Protein AF-0000000080190493 (afdb_homodimer)

Structure (mmCIF, N/CA/C/O backbone):
data_AF-0000000080190493-model_v1
#
loop_
_entity.id
_entity.type
_entity.pdbx_description
1 polymer 'Uncharacterized peroxidase-related enzyme'
#
loop_
_atom_site.group_PDB
_atom_site.id
_atom_site.type_symbol
_atom_site.label_atom_id
_atom_site.label_alt_id
_atom_site.label_comp_id
_atom_site.label_asym_id
_atom_site.label_entity_id
_atom_site.label_seq_id
_atom_site.pdbx_PDB_ins_code
_atom_site.Cartn_x
_atom_site.Cartn_y
_atom_site.Cartn_z
_atom_site.occupancy
_atom_site.B_iso_or_equiv
_atom_site.auth_seq_id
_atom_site.auth_comp_id
_atom_site.auth_asym_id
_atom_site.auth_atom_id
_atom_site.pdbx_PDB_model_num
ATOM 1 N N . MET A 1 1 ? 21 12.414 -10.148 1 85.44 1 MET A N 1
ATOM 2 C CA . MET A 1 1 ? 20.266 11.734 -9.078 1 85.44 1 MET A CA 1
ATOM 3 C C . MET A 1 1 ? 21.156 11.57 -7.84 1 85.44 1 MET A C 1
ATOM 5 O O . MET A 1 1 ? 22.375 11.664 -7.926 1 85.44 1 MET A O 1
ATOM 9 N N . ASN A 1 2 ? 20.438 11.547 -6.676 1 87 2 ASN A N 1
ATOM 10 C CA . ASN A 1 2 ? 21.203 11.266 -5.465 1 87 2 ASN A CA 1
ATOM 11 C C . ASN A 1 2 ? 21.641 9.797 -5.402 1 87 2 ASN A C 1
ATOM 13 O O . ASN A 1 2 ? 20.828 8.922 -5.078 1 87 2 ASN A O 1
ATOM 17 N N . ASP A 1 3 ? 22.906 9.5 -5.656 1 87.62 3 ASP A N 1
ATOM 18 C CA . ASP A 1 3 ? 23.406 8.133 -5.781 1 87.62 3 ASP A CA 1
ATOM 19 C C . ASP A 1 3 ? 23.297 7.383 -4.453 1 87.62 3 ASP A C 1
ATOM 21 O O . ASP A 1 3 ? 23.359 6.152 -4.426 1 87.62 3 ASP A O 1
ATOM 25 N N . ASP A 1 4 ? 23.078 8.133 -3.434 1 93.5 4 ASP A N 1
ATOM 26 C CA . ASP A 1 4 ? 23 7.516 -2.115 1 93.5 4 ASP A CA 1
ATOM 27 C C . ASP A 1 4 ? 21.562 7.551 -1.587 1 93.5 4 ASP A C 1
ATOM 29 O O . ASP A 1 4 ? 21.344 7.516 -0.375 1 93.5 4 ASP A O 1
ATOM 33 N N . ALA A 1 5 ? 20.672 7.621 -2.574 1 97.5 5 ALA A N 1
ATOM 34 C CA . ALA A 1 5 ? 19.266 7.727 -2.203 1 97.5 5 ALA A CA 1
ATOM 35 C C . ALA A 1 5 ? 18.781 6.453 -1.519 1 97.5 5 ALA A C 1
ATOM 37 O O . ALA A 1 5 ? 17.812 6.484 -0.751 1 97.5 5 ALA A O 1
ATOM 38 N N . MET A 1 6 ? 19.438 5.32 -1.806 1 97.69 6 MET A N 1
ATOM 39 C CA . MET A 1 6 ? 19.094 4.055 -1.165 1 97.69 6 MET A CA 1
ATOM 40 C C . MET A 1 6 ? 20.297 3.113 -1.146 1 97.69 6 MET A C 1
ATOM 42 O O . MET A 1 6 ? 21.25 3.299 -1.907 1 97.69 6 MET A O 1
ATOM 46 N N . GLY A 1 7 ? 20.234 2.092 -0.298 1 96.69 7 GLY A N 1
ATOM 47 C CA . GLY A 1 7 ? 21.438 1.319 -0.039 1 96.69 7 GLY A CA 1
ATOM 48 C C . GLY A 1 7 ? 21.406 -0.053 -0.685 1 96.69 7 GLY A C 1
ATOM 49 O O . GLY A 1 7 ? 22.469 -0.648 -0.925 1 96.69 7 GLY A O 1
ATOM 50 N N . ARG A 1 8 ? 20.25 -0.548 -1.074 1 97.88 8 ARG A N 1
ATOM 51 C CA . ARG A 1 8 ? 20.234 -1.97 -1.402 1 97.88 8 ARG A CA 1
ATOM 52 C C . ARG A 1 8 ? 19.938 -2.186 -2.883 1 97.88 8 ARG A C 1
ATOM 54 O O . ARG A 1 8 ? 20.047 -3.307 -3.387 1 97.88 8 ARG A O 1
ATOM 61 N N . PHE A 1 9 ? 19.547 -1.17 -3.602 1 97.69 9 PHE A N 1
ATOM 62 C CA . PHE A 1 9 ? 19.297 -1.209 -5.039 1 97.69 9 PHE A CA 1
ATOM 63 C C . PHE A 1 9 ? 20.031 -0.066 -5.742 1 97.69 9 PHE A C 1
ATOM 65 O O . PHE A 1 9 ? 20.328 0.957 -5.121 1 97.69 9 PHE A O 1
ATOM 72 N N . HIS A 1 10 ? 20.266 -0.263 -6.984 1 96.5 10 HIS A N 1
ATOM 73 C CA . HIS A 1 10 ? 20.969 0.773 -7.734 1 96.5 10 HIS A CA 1
ATOM 74 C C . HIS A 1 10 ? 20.062 1.969 -8 1 96.5 10 HIS A C 1
ATOM 76 O O . HIS A 1 10 ? 18.875 1.801 -8.281 1 96.5 10 HIS A O 1
ATOM 82 N N . VAL A 1 11 ? 20.609 3.152 -7.906 1 98.06 11 VAL A N 1
ATOM 83 C CA . VAL A 1 11 ? 19.922 4.387 -8.289 1 98.06 11 VAL A CA 1
ATOM 84 C C . VAL A 1 11 ? 20.281 4.754 -9.719 1 98.06 11 VAL A C 1
ATOM 86 O O . VAL A 1 11 ? 21.453 4.988 -10.031 1 98.06 11 VAL A O 1
ATOM 89 N N . PRO A 1 12 ? 19.328 4.82 -10.562 1 97.38 12 PRO A N 1
ATOM 90 C CA . PRO A 1 12 ? 19.656 5.105 -11.961 1 97.38 12 PRO A CA 1
ATOM 91 C C . PRO A 1 12 ? 20.141 6.535 -12.172 1 97.38 12 PRO A C 1
ATOM 93 O O . PRO A 1 12 ? 19.812 7.43 -11.398 1 97.38 12 PRO A O 1
ATOM 96 N N . ASP A 1 13 ? 20.844 6.668 -13.305 1 97.19 13 ASP A N 1
ATOM 97 C CA . ASP A 1 13 ? 21.234 8 -13.742 1 97.19 13 ASP A CA 1
ATOM 98 C C . ASP A 1 13 ? 20.047 8.766 -14.32 1 97.19 13 ASP A C 1
ATOM 100 O O . ASP A 1 13 ? 19.25 8.203 -15.062 1 97.19 13 ASP A O 1
ATOM 104 N N . HIS A 1 14 ? 20.016 10.039 -13.93 1 97.31 14 HIS A N 1
ATOM 105 C CA . HIS A 1 14 ? 18.938 10.898 -14.398 1 97.31 14 HIS A CA 1
ATOM 106 C C . HIS A 1 14 ? 18.797 10.812 -15.914 1 97.31 14 HIS A C 1
ATOM 108 O O . HIS A 1 14 ? 17.672 10.68 -16.422 1 97.31 14 HIS A O 1
ATOM 114 N N . ASP A 1 15 ? 19.891 10.781 -16.656 1 96.75 15 ASP A N 1
ATOM 115 C CA . ASP A 1 15 ? 19.875 10.844 -18.125 1 96.75 15 ASP A CA 1
ATOM 116 C C . ASP A 1 15 ? 19.406 9.523 -18.719 1 96.75 15 ASP A C 1
ATOM 118 O O . ASP A 1 15 ? 19.031 9.469 -19.891 1 96.75 15 ASP A O 1
ATOM 122 N N . ASP A 1 16 ? 19.406 8.406 -17.953 1 97.12 16 ASP A N 1
ATOM 123 C CA . ASP A 1 16 ? 19 7.094 -18.438 1 97.12 16 ASP A CA 1
ATOM 124 C C . ASP A 1 16 ? 17.516 6.871 -18.25 1 97.12 16 ASP A C 1
ATOM 126 O O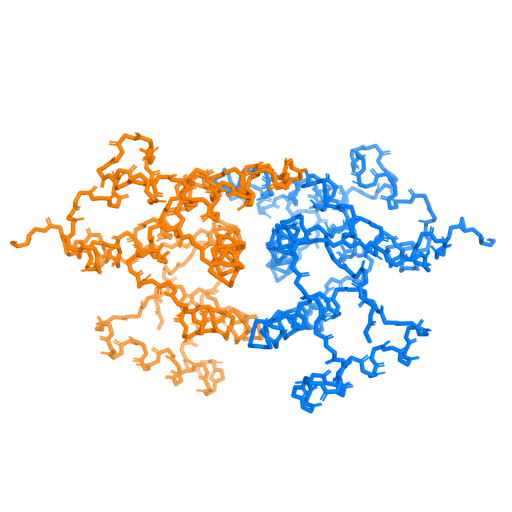 . ASP A 1 16 ? 16.953 5.902 -18.766 1 97.12 16 ASP A O 1
ATOM 130 N N . LEU A 1 17 ? 16.859 7.789 -17.562 1 98.25 17 LEU A N 1
ATOM 131 C CA . LEU A 1 17 ? 15.438 7.652 -17.266 1 98.25 17 LEU A CA 1
ATOM 132 C C . LEU A 1 17 ? 14.586 8.078 -18.469 1 98.25 17 LEU A C 1
ATOM 134 O O . LEU A 1 17 ? 15.008 8.914 -19.266 1 98.25 17 LEU A O 1
ATOM 138 N N . PRO A 1 18 ? 13.398 7.488 -18.578 1 98.56 18 PRO A N 1
ATOM 139 C CA . PRO A 1 18 ? 12.445 8.031 -19.562 1 98.56 18 PRO A CA 1
ATOM 140 C C . PRO A 1 18 ? 12.18 9.516 -19.359 1 98.56 18 PRO A C 1
ATOM 142 O O . PRO A 1 18 ? 12.188 10.008 -18.219 1 98.56 18 PRO A O 1
ATOM 145 N N . GLU A 1 19 ? 11.844 10.18 -20.391 1 98.5 19 GLU A N 1
ATOM 146 C CA . GLU A 1 19 ? 11.68 11.633 -20.406 1 98.5 19 GLU A CA 1
ATOM 147 C C . GLU A 1 19 ? 10.633 12.078 -19.391 1 98.5 19 GLU A C 1
ATOM 149 O O . GLU A 1 19 ? 10.812 13.078 -18.703 1 98.5 19 GLU A O 1
ATOM 154 N N . ASP A 1 20 ? 9.547 11.375 -19.266 1 98.69 20 ASP A N 1
ATOM 155 C CA . ASP A 1 20 ? 8.469 11.766 -18.375 1 98.69 20 ASP A CA 1
ATOM 156 C C . ASP A 1 20 ? 8.922 11.719 -16.906 1 98.69 20 ASP A C 1
ATOM 158 O O . ASP A 1 20 ? 8.516 12.562 -16.109 1 98.69 20 ASP A O 1
ATOM 162 N N . LEU A 1 21 ? 9.742 10.75 -16.562 1 98.56 21 LEU A N 1
ATOM 163 C CA . LEU A 1 21 ? 10.281 10.703 -15.211 1 98.56 21 LEU A CA 1
ATOM 164 C C . LEU A 1 21 ? 11.242 11.859 -14.961 1 98.56 21 LEU A C 1
ATOM 166 O O . LEU A 1 21 ? 11.211 12.492 -13.906 1 98.56 21 LEU A O 1
ATOM 170 N N . ARG A 1 22 ? 12.117 12.086 -15.961 1 98.56 22 ARG A N 1
ATOM 171 C CA . ARG A 1 22 ? 13.062 13.188 -15.82 1 98.56 22 ARG A CA 1
ATOM 172 C C . ARG A 1 22 ? 12.328 14.508 -15.57 1 98.56 22 ARG A C 1
ATOM 174 O O . ARG A 1 22 ? 12.711 15.273 -14.688 1 98.56 22 ARG A O 1
ATOM 181 N N . GLU A 1 23 ? 11.312 14.711 -16.297 1 98.69 23 GLU A N 1
ATOM 182 C CA . GLU A 1 23 ? 10.539 15.945 -16.156 1 98.69 23 GLU A CA 1
ATOM 183 C C . GLU A 1 23 ? 9.891 16.047 -14.781 1 98.69 23 GLU A C 1
ATOM 185 O O . GLU A 1 23 ? 9.914 17.094 -14.148 1 98.69 23 GLU A O 1
ATOM 190 N N . ARG A 1 24 ? 9.312 14.961 -14.344 1 98.44 24 ARG A N 1
ATOM 191 C CA . ARG A 1 24 ? 8.672 14.938 -13.031 1 98.44 24 ARG A CA 1
ATOM 192 C C . ARG A 1 24 ? 9.68 15.211 -11.922 1 98.44 24 ARG A C 1
ATOM 194 O O . ARG A 1 24 ? 9.406 15.992 -11.008 1 98.44 24 ARG A O 1
ATOM 201 N N . ILE A 1 25 ? 10.805 14.578 -11.984 1 98.38 25 ILE A N 1
ATOM 202 C CA . ILE A 1 25 ? 11.844 14.727 -10.977 1 98.38 25 ILE A CA 1
ATOM 203 C C . ILE A 1 25 ? 12.375 16.156 -11 1 98.38 25 ILE A C 1
ATOM 205 O O . ILE A 1 25 ? 12.562 16.766 -9.945 1 98.38 25 ILE A O 1
ATOM 209 N N . ASP A 1 26 ? 12.578 16.688 -12.188 1 98.44 26 ASP A N 1
ATOM 210 C CA . ASP A 1 26 ? 13.078 18.047 -12.32 1 98.44 26 ASP A CA 1
ATOM 211 C C . ASP A 1 26 ? 12.094 19.062 -11.734 1 98.44 26 ASP A C 1
ATOM 213 O O . ASP A 1 26 ? 12.5 20.016 -11.07 1 98.44 26 ASP A O 1
ATOM 217 N N . GLU A 1 27 ? 10.859 18.859 -11.992 1 98.25 27 GLU A N 1
ATOM 218 C CA . GLU A 1 27 ? 9.828 19.75 -11.445 1 98.25 27 GLU A CA 1
ATOM 219 C C . GLU A 1 27 ? 9.844 19.734 -9.922 1 98.25 27 GLU A C 1
ATOM 221 O O . GLU A 1 27 ? 9.773 20.797 -9.289 1 98.25 27 GLU A O 1
ATOM 226 N N . GLU A 1 28 ? 9.93 18.609 -9.344 1 97.31 28 GLU A N 1
ATOM 227 C CA . GLU A 1 28 ? 9.953 18.5 -7.887 1 97.31 28 GLU A CA 1
ATOM 228 C C . GLU A 1 28 ? 11.242 19.094 -7.312 1 97.31 28 GLU A C 1
ATOM 230 O O . GLU A 1 28 ? 11.227 19.703 -6.238 1 97.31 28 GLU A O 1
ATOM 235 N N . THR A 1 29 ? 12.297 18.859 -7.977 1 97.81 29 THR A N 1
ATOM 236 C CA . THR A 1 29 ? 13.586 19.391 -7.547 1 97.81 29 THR A CA 1
ATOM 237 C C . THR A 1 29 ? 13.562 20.906 -7.52 1 97.81 29 THR A C 1
ATOM 239 O O . THR A 1 29 ? 14.062 21.531 -6.574 1 97.81 29 THR A O 1
ATOM 242 N N . GLU A 1 30 ? 13.039 21.453 -8.555 1 97.88 30 GLU A N 1
ATOM 243 C CA . GLU A 1 30 ? 12.93 22.906 -8.625 1 97.88 30 GLU A CA 1
ATOM 244 C C . GLU A 1 30 ? 12.039 23.438 -7.5 1 97.88 30 GLU A C 1
ATOM 246 O O . GLU A 1 30 ? 12.383 24.422 -6.852 1 97.88 30 GLU A O 1
ATOM 251 N N . ARG A 1 31 ? 10.977 22.859 -7.289 1 96.38 31 ARG A N 1
ATOM 252 C CA . ARG A 1 31 ? 10.016 23.297 -6.277 1 96.38 31 ARG A CA 1
ATOM 253 C C . ARG A 1 31 ? 10.609 23.188 -4.879 1 96.38 31 ARG A C 1
ATOM 255 O O . ARG A 1 31 ? 10.484 24.109 -4.074 1 96.38 31 ARG A O 1
ATOM 262 N N . ALA A 1 32 ? 11.258 22.094 -4.586 1 95.31 32 ALA A N 1
ATOM 263 C CA . ALA A 1 32 ? 11.742 21.797 -3.24 1 95.31 32 ALA A CA 1
ATOM 264 C C . ALA A 1 32 ? 13.117 22.406 -3.01 1 95.31 32 ALA A C 1
ATOM 266 O O . ALA A 1 32 ? 13.547 22.578 -1.865 1 95.31 32 ALA A O 1
ATOM 267 N N . GLY A 1 33 ? 13.836 22.688 -4.059 1 96.75 33 GLY A N 1
ATOM 268 C CA . GLY A 1 33 ? 15.211 23.156 -3.971 1 96.75 33 GLY A CA 1
ATOM 269 C C . GLY A 1 33 ? 16.219 22.031 -3.9 1 96.75 33 GLY A C 1
ATOM 270 O O . GLY A 1 33 ? 17.422 22.281 -3.852 1 96.75 33 GLY A O 1
ATOM 271 N N . PHE A 1 34 ? 15.766 20.875 -3.818 1 97 34 PHE A N 1
ATOM 272 C CA . PHE A 1 34 ? 16.562 19.656 -3.869 1 97 34 PHE A CA 1
ATOM 273 C C . PHE A 1 34 ? 15.742 18.484 -4.398 1 97 34 PHE A C 1
ATOM 275 O O . PHE A 1 34 ? 14.516 18.562 -4.465 1 97 34 PHE A O 1
ATOM 282 N N . THR A 1 35 ? 16.375 17.359 -4.801 1 97.56 35 THR A N 1
ATOM 283 C CA . THR A 1 35 ? 15.6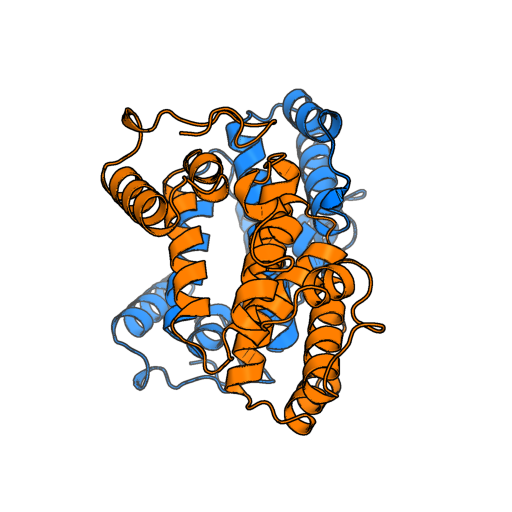72 16.172 -5.238 1 97.56 35 THR A CA 1
ATOM 284 C C . THR A 1 35 ? 15.344 15.266 -4.051 1 97.56 35 THR A C 1
ATOM 286 O O . THR A 1 35 ? 16.234 14.664 -3.455 1 97.56 35 THR A O 1
ATOM 289 N N . PRO A 1 36 ? 14.125 15.172 -3.703 1 98.12 36 PRO A N 1
ATOM 290 C CA . PRO A 1 36 ? 13.805 14.188 -2.67 1 98.12 36 PRO A CA 1
ATOM 291 C C . PRO A 1 36 ? 14.227 12.766 -3.051 1 98.12 36 PRO A C 1
ATOM 293 O O . PRO A 1 36 ? 13.977 12.328 -4.18 1 98.12 36 PRO A O 1
ATOM 296 N N . ASN A 1 37 ? 14.789 12.062 -2.152 1 98.5 37 ASN A N 1
ATOM 297 C CA . ASN A 1 37 ? 15.43 10.781 -2.438 1 98.5 37 ASN A CA 1
ATOM 298 C C . ASN A 1 37 ? 14.406 9.727 -2.855 1 98.5 37 ASN A C 1
ATOM 300 O O . ASN A 1 37 ? 14.758 8.742 -3.51 1 98.5 37 ASN A O 1
ATOM 304 N N . VAL A 1 38 ? 13.109 9.969 -2.482 1 98.62 38 VAL A N 1
ATOM 305 C CA . VAL A 1 38 ? 12.078 9.008 -2.877 1 98.62 38 VAL A CA 1
ATOM 306 C C . VAL A 1 38 ? 11.984 8.961 -4.398 1 98.62 38 VAL A C 1
ATOM 308 O O . VAL A 1 38 ? 11.75 7.895 -4.977 1 98.62 38 VAL A O 1
ATOM 311 N N . PHE A 1 39 ? 12.188 10.039 -5.086 1 98.62 39 PHE A N 1
ATOM 312 C CA . PHE A 1 39 ? 12.125 10.07 -6.543 1 98.62 39 PHE A CA 1
ATOM 313 C C . PHE A 1 39 ? 13.305 9.32 -7.152 1 98.62 39 PHE A C 1
ATOM 315 O O . PHE A 1 39 ? 13.125 8.516 -8.07 1 98.62 39 PHE A O 1
ATOM 322 N N . SER A 1 40 ? 14.477 9.555 -6.625 1 98.25 40 SER A N 1
ATOM 323 C CA . SER A 1 40 ? 15.68 8.875 -7.094 1 98.25 40 SER A CA 1
ATOM 324 C C . SER A 1 40 ? 15.578 7.363 -6.883 1 98.25 40 SER A C 1
ATOM 326 O O . SER A 1 40 ? 15.922 6.582 -7.77 1 98.25 40 SER A O 1
ATOM 328 N N . ALA A 1 41 ? 15.078 7.008 -5.719 1 98.5 41 ALA A N 1
ATOM 329 C CA . ALA A 1 41 ? 15.008 5.594 -5.352 1 98.5 41 ALA A CA 1
ATOM 330 C C . ALA A 1 41 ? 13.984 4.859 -6.215 1 98.5 41 ALA A C 1
ATOM 332 O O . ALA A 1 41 ? 14.297 3.82 -6.805 1 98.5 41 ALA A O 1
ATOM 333 N N . LEU A 1 42 ? 12.805 5.445 -6.359 1 98.62 42 LEU A N 1
ATOM 334 C CA . LEU A 1 42 ? 11.727 4.746 -7.043 1 98.62 42 LEU A CA 1
ATOM 335 C C . LEU A 1 42 ? 11.938 4.762 -8.555 1 98.62 42 LEU A C 1
ATOM 337 O O . LEU A 1 42 ? 11.312 3.99 -9.281 1 98.62 42 LEU A O 1
ATOM 341 N N . ALA A 1 43 ? 12.875 5.609 -9.016 1 98.38 43 ALA A N 1
ATOM 342 C CA . ALA A 1 43 ? 13.211 5.625 -10.438 1 98.38 43 ALA A CA 1
ATOM 343 C C . ALA A 1 43 ? 13.836 4.301 -10.867 1 98.38 43 ALA A C 1
ATOM 345 O O . ALA A 1 43 ? 13.953 4.02 -12.062 1 98.38 43 ALA A O 1
ATOM 346 N N . TYR A 1 44 ? 14.195 3.473 -9.914 1 98 44 TYR A N 1
ATOM 347 C CA . TYR A 1 44 ? 14.727 2.141 -10.172 1 98 44 TYR A CA 1
ATOM 348 C C . TYR A 1 44 ? 13.82 1.364 -11.125 1 98 44 TYR A C 1
ATOM 350 O O . TYR A 1 44 ? 14.305 0.597 -11.961 1 98 44 TYR A O 1
ATOM 358 N N . LYS A 1 45 ? 12.578 1.502 -11.039 1 98.56 45 LYS A N 1
ATOM 359 C CA . LYS A 1 45 ? 11.578 0.821 -11.859 1 98.56 45 LYS A CA 1
ATOM 360 C C . LYS A 1 45 ? 10.516 1.798 -12.359 1 98.56 45 LYS A C 1
ATOM 362 O O . LYS A 1 45 ? 9.484 1.987 -11.711 1 98.56 45 LYS A O 1
ATOM 367 N N . PRO A 1 46 ? 10.672 2.277 -13.539 1 98.62 46 PRO A N 1
ATOM 368 C CA . PRO A 1 46 ? 9.867 3.387 -14.055 1 98.62 46 PRO A CA 1
ATOM 369 C C . PRO A 1 46 ? 8.375 3.086 -14.031 1 98.62 46 PRO A C 1
ATOM 371 O O . PRO A 1 46 ? 7.562 3.971 -13.742 1 98.62 46 PRO A O 1
ATOM 374 N N . SER A 1 47 ? 7.945 1.907 -14.344 1 98.75 47 SER A N 1
ATOM 375 C CA . SER A 1 47 ? 6.527 1.573 -14.328 1 98.75 47 SER A CA 1
ATOM 376 C C . SER A 1 47 ? 5.949 1.68 -12.922 1 98.75 47 SER A C 1
ATOM 378 O O . SER A 1 47 ? 4.852 2.207 -12.734 1 98.75 47 SER A O 1
ATOM 380 N N . HIS A 1 48 ? 6.73 1.216 -11.938 1 98.69 48 HIS A N 1
ATOM 381 C CA . HIS A 1 48 ? 6.309 1.328 -10.547 1 98.69 48 HIS A CA 1
ATOM 382 C C . HIS A 1 48 ? 6.309 2.783 -10.086 1 98.69 48 HIS A C 1
ATOM 384 O O . HIS A 1 48 ? 5.41 3.209 -9.359 1 98.69 48 HIS A O 1
ATOM 390 N N . PHE A 1 49 ? 7.309 3.537 -10.602 1 98.75 49 PHE A N 1
ATOM 391 C CA . PHE A 1 49 ? 7.438 4.957 -10.289 1 98.75 49 PHE A CA 1
ATOM 392 C C . PHE A 1 49 ? 6.176 5.711 -10.688 1 98.75 49 PHE A C 1
ATOM 394 O O . PHE A 1 49 ? 5.586 6.422 -9.875 1 98.75 49 PHE A O 1
ATOM 401 N N . ARG A 1 50 ? 5.711 5.508 -11.875 1 98.75 50 ARG A N 1
ATOM 402 C CA . ARG A 1 50 ? 4.539 6.207 -12.383 1 98.75 50 ARG A CA 1
ATOM 403 C C . ARG A 1 50 ? 3.305 5.898 -11.539 1 98.75 50 ARG A C 1
ATOM 405 O O . ARG A 1 50 ? 2.596 6.809 -11.109 1 98.75 50 ARG A O 1
ATOM 412 N N . ALA A 1 51 ? 3.127 4.684 -11.297 1 98.75 51 ALA A N 1
ATOM 413 C CA . ALA A 1 51 ? 1.937 4.246 -10.57 1 98.75 51 ALA A CA 1
ATOM 414 C C . ALA A 1 51 ? 1.956 4.746 -9.133 1 98.75 51 ALA A C 1
ATOM 416 O O . ALA A 1 51 ? 0.926 5.172 -8.602 1 98.75 51 ALA A O 1
ATOM 417 N N . PHE A 1 52 ? 3.133 4.707 -8.5 1 98.81 52 PHE A N 1
ATOM 418 C CA . PHE A 1 52 ? 3.291 5.145 -7.117 1 98.81 52 PHE A CA 1
ATOM 419 C C . PHE A 1 52 ? 2.926 6.617 -6.969 1 98.81 52 PHE A C 1
ATOM 421 O O . PHE A 1 52 ? 2.115 6.98 -6.117 1 98.81 52 PHE A O 1
ATOM 428 N N . PHE A 1 53 ? 3.467 7.41 -7.809 1 98.69 53 PHE A N 1
ATOM 429 C CA . PHE A 1 53 ? 3.275 8.844 -7.633 1 98.69 53 PHE A CA 1
ATOM 430 C C . PHE A 1 53 ? 1.902 9.273 -8.133 1 98.69 53 PHE A C 1
ATOM 432 O O . PHE A 1 53 ? 1.295 10.195 -7.582 1 98.69 53 PHE A O 1
ATOM 439 N N . ASP A 1 54 ? 1.356 8.562 -9.141 1 98.62 54 ASP A N 1
ATOM 440 C CA . ASP A 1 54 ? -0.03 8.812 -9.516 1 98.62 54 ASP A CA 1
ATOM 441 C C . ASP A 1 54 ? -0.977 8.547 -8.344 1 98.62 54 ASP A C 1
ATOM 443 O O . ASP A 1 54 ? -1.94 9.289 -8.141 1 98.62 54 ASP A O 1
ATOM 447 N N . TYR A 1 55 ? -0.714 7.48 -7.648 1 98.88 55 TYR A N 1
ATOM 448 C CA . TYR A 1 55 ? -1.55 7.145 -6.5 1 98.88 55 TYR A CA 1
ATOM 449 C C . TYR A 1 55 ? -1.398 8.172 -5.391 1 98.88 55 TYR A C 1
ATOM 451 O O . TYR A 1 55 ? -2.393 8.664 -4.848 1 98.88 55 TYR A O 1
ATOM 459 N N . HIS A 1 56 ? -0.166 8.539 -5.074 1 98.69 56 HIS A N 1
ATOM 460 C CA . HIS A 1 56 ? 0.092 9.586 -4.09 1 98.69 56 HIS A CA 1
ATOM 461 C C . HIS A 1 56 ? -0.653 10.867 -4.438 1 98.69 56 HIS A C 1
ATOM 463 O O . HIS A 1 56 ? -1.305 11.469 -3.578 1 98.69 56 HIS A O 1
ATOM 469 N N . ASP A 1 57 ? -0.595 11.289 -5.688 1 98.5 57 ASP A N 1
ATOM 470 C CA . ASP A 1 57 ? -1.246 12.516 -6.137 1 98.5 57 ASP A CA 1
ATOM 471 C C . ASP A 1 57 ? -2.762 12.414 -5.988 1 98.5 57 ASP A C 1
ATOM 473 O O . ASP A 1 57 ? -3.412 13.375 -5.562 1 98.5 57 ASP A O 1
ATOM 477 N N . ALA A 1 58 ? -3.334 11.297 -6.32 1 98.62 58 ALA A N 1
ATOM 478 C CA . ALA A 1 58 ? -4.777 11.117 -6.184 1 98.62 58 ALA A CA 1
ATOM 479 C C . ALA A 1 58 ? -5.219 11.289 -4.73 1 98.62 58 ALA A C 1
ATOM 481 O O . ALA A 1 58 ? -6.277 11.859 -4.465 1 98.62 58 ALA A O 1
ATOM 482 N N . LEU A 1 59 ? -4.418 10.859 -3.785 1 98.62 59 LEU A N 1
ATOM 483 C CA . LEU A 1 59 ? -4.754 10.906 -2.365 1 98.62 59 LEU A CA 1
ATOM 484 C C . LEU A 1 59 ? -4.719 12.344 -1.845 1 98.62 59 LEU A C 1
ATOM 486 O O . LEU A 1 59 ? -5.555 12.734 -1.029 1 98.62 59 LEU A O 1
ATOM 490 N N . VAL A 1 60 ? -3.73 13.078 -2.307 1 97.81 60 VAL A N 1
ATOM 491 C CA . VAL A 1 60 ? -3.512 14.398 -1.724 1 97.81 60 VAL A CA 1
ATOM 492 C C . VAL A 1 60 ? -4.375 15.43 -2.447 1 97.81 60 VAL A C 1
ATOM 494 O O . VAL A 1 60 ? -4.828 16.406 -1.84 1 97.81 60 VAL A O 1
ATOM 497 N N . GLU A 1 61 ? -4.707 15.188 -3.689 1 97.75 61 GLU A N 1
ATOM 498 C CA . GLU A 1 61 ? -5.434 16.172 -4.484 1 97.75 61 GLU A CA 1
ATOM 499 C C . GLU A 1 61 ? -6.941 15.969 -4.367 1 97.75 61 GLU A C 1
ATOM 501 O O . GLU A 1 61 ? -7.707 16.922 -4.477 1 97.75 61 GLU A O 1
ATOM 506 N N . ASP A 1 62 ? -7.363 14.781 -4.191 1 98.38 62 ASP A N 1
ATOM 507 C CA . ASP A 1 62 ? -8.789 14.477 -4.125 1 98.38 62 ASP A CA 1
ATOM 508 C C . ASP A 1 62 ? -9.188 14.039 -2.719 1 98.38 62 ASP A C 1
ATOM 510 O O . ASP A 1 62 ? -9.562 12.883 -2.506 1 98.38 62 ASP A O 1
ATOM 514 N N . THR A 1 63 ? -9.203 14.969 -1.813 1 98.44 63 THR A N 1
ATOM 515 C CA . THR A 1 63 ? -9.531 14.68 -0.421 1 98.44 63 THR A CA 1
ATOM 516 C C . THR A 1 63 ? -10.055 15.93 0.279 1 98.44 63 THR A C 1
ATOM 518 O O . THR A 1 63 ? -9.664 17.047 -0.059 1 98.44 63 THR A O 1
ATOM 521 N N . ASP A 1 64 ? -10.938 15.719 1.187 1 97.69 64 ASP A N 1
ATOM 522 C CA . ASP A 1 64 ? -11.422 16.828 2.014 1 97.69 64 ASP A CA 1
ATOM 523 C C . ASP A 1 64 ? -10.586 16.969 3.281 1 97.69 64 ASP A C 1
ATOM 525 O O . ASP A 1 64 ? -10.805 17.891 4.074 1 97.69 64 ASP A O 1
ATOM 529 N N . LEU A 1 65 ? -9.656 16.062 3.479 1 98.56 65 LEU A N 1
ATOM 530 C CA . LEU A 1 65 ? -8.766 16.188 4.625 1 98.56 65 LEU A CA 1
ATOM 531 C C . LEU A 1 65 ? -7.859 17.406 4.477 1 98.56 65 LEU A C 1
ATOM 533 O O . LEU A 1 65 ? -7.387 17.703 3.379 1 98.56 65 LEU A O 1
ATOM 537 N N . ALA A 1 66 ? -7.652 18.078 5.594 1 98.19 66 ALA A N 1
ATOM 538 C CA . ALA A 1 66 ? -6.633 19.109 5.605 1 98.19 66 ALA A CA 1
ATOM 539 C C . ALA A 1 66 ? -5.242 18.531 5.387 1 98.19 66 ALA A C 1
ATOM 541 O O . ALA A 1 66 ? -4.988 17.375 5.746 1 98.19 66 ALA A O 1
ATOM 542 N N . ARG A 1 67 ? -4.41 19.328 4.766 1 98.12 67 ARG A N 1
ATOM 543 C CA . ARG A 1 67 ? -3.064 18.844 4.473 1 98.12 67 ARG A CA 1
ATOM 544 C C . ARG A 1 67 ? -2.348 18.406 5.746 1 98.12 67 ARG A C 1
ATOM 546 O O . ARG A 1 67 ? -1.6 17.422 5.738 1 98.12 67 ARG A O 1
ATOM 553 N N . GLU A 1 68 ? -2.502 19.125 6.793 1 97.88 68 GLU A N 1
ATOM 554 C CA . GLU A 1 68 ? -1.857 18.75 8.047 1 97.88 68 GLU A CA 1
ATOM 555 C C . GLU A 1 68 ? -2.348 17.391 8.531 1 97.88 68 GLU A C 1
ATOM 557 O O . GLU A 1 68 ? -1.581 16.625 9.117 1 97.88 68 GLU A O 1
ATOM 562 N N . GLU A 1 69 ? -3.643 17.078 8.359 1 98.75 69 GLU A N 1
ATOM 563 C CA . GLU A 1 69 ? -4.184 15.781 8.758 1 98.75 69 GLU A CA 1
ATOM 564 C C . GLU A 1 69 ? -3.535 14.648 7.965 1 98.75 69 GLU A C 1
ATOM 566 O O . GLU A 1 69 ? -3.203 13.602 8.523 1 98.75 69 GLU A O 1
ATOM 571 N N . VAL A 1 70 ? -3.359 14.906 6.68 1 98.88 70 VAL A N 1
ATOM 572 C CA . VAL A 1 70 ? -2.705 13.922 5.828 1 98.88 70 VAL A CA 1
ATOM 573 C C . VAL A 1 70 ? -1.299 13.633 6.355 1 98.88 70 VAL A C 1
ATOM 575 O O . VAL A 1 70 ? -0.918 12.477 6.535 1 98.88 70 VAL A O 1
ATOM 578 N N . GLU A 1 71 ? -0.584 14.656 6.652 1 98.81 71 GLU A N 1
ATOM 579 C CA . GLU A 1 71 ? 0.787 14.477 7.117 1 98.81 71 GLU A CA 1
ATOM 580 C C . GLU A 1 71 ? 0.819 13.852 8.508 1 98.81 71 GLU A C 1
ATOM 582 O O . GLU A 1 71 ? 1.723 13.078 8.828 1 98.81 71 GLU A O 1
ATOM 587 N N . MET A 1 72 ? -0.142 14.195 9.344 1 98.88 72 MET A N 1
ATOM 588 C CA . MET A 1 72 ? -0.235 13.562 10.656 1 98.88 72 MET A CA 1
ATOM 589 C C . MET A 1 72 ? -0.404 12.055 10.523 1 98.88 72 MET A C 1
ATOM 591 O O . MET A 1 72 ? 0.252 11.289 11.227 1 98.88 72 MET A O 1
ATOM 595 N N . LEU A 1 73 ? -1.256 11.633 9.641 1 98.94 73 LEU A N 1
ATOM 596 C CA . LEU A 1 73 ? -1.476 10.211 9.391 1 98.94 73 LEU A CA 1
ATOM 597 C C . LEU A 1 73 ? -0.187 9.539 8.93 1 98.94 73 LEU A C 1
ATOM 599 O O . LEU A 1 73 ? 0.19 8.492 9.461 1 98.94 73 LEU A O 1
ATOM 603 N N . ILE A 1 74 ? 0.482 10.172 7.98 1 98.94 74 ILE A N 1
ATOM 604 C CA . ILE A 1 74 ? 1.671 9.594 7.359 1 98.94 74 ILE A CA 1
ATOM 605 C C . ILE A 1 74 ? 2.77 9.43 8.406 1 98.94 74 ILE A C 1
ATOM 607 O O . ILE A 1 74 ? 3.371 8.359 8.523 1 98.94 74 ILE A O 1
ATOM 611 N N . VAL A 1 75 ? 2.996 10.453 9.195 1 98.94 75 VA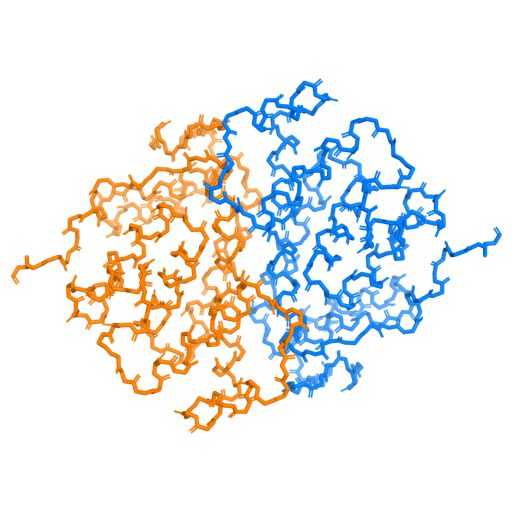L A N 1
ATOM 612 C CA . VAL A 1 75 ? 4.059 10.422 10.195 1 98.94 75 VAL A CA 1
ATOM 613 C C . VAL A 1 75 ? 3.748 9.359 11.242 1 98.94 75 VAL A C 1
ATOM 615 O O . VAL A 1 75 ? 4.629 8.586 11.633 1 98.94 75 VAL A O 1
ATOM 618 N N . THR A 1 76 ? 2.531 9.281 11.695 1 98.94 76 THR A N 1
ATOM 619 C CA . THR A 1 76 ? 2.135 8.328 12.727 1 98.94 76 THR A CA 1
ATOM 620 C C . THR A 1 76 ? 2.307 6.898 12.234 1 98.94 76 THR A C 1
ATOM 622 O O . THR A 1 76 ? 2.934 6.078 12.914 1 98.94 76 THR A O 1
ATOM 625 N N . VAL A 1 77 ? 1.821 6.633 11.07 1 98.81 77 VAL A N 1
ATOM 626 C CA . VAL A 1 77 ? 1.887 5.293 10.492 1 98.81 77 VAL A CA 1
ATOM 627 C C . VAL A 1 77 ? 3.342 4.918 10.219 1 98.81 77 VAL A C 1
ATOM 629 O O . VAL A 1 77 ? 3.744 3.771 10.422 1 98.81 77 VAL A O 1
ATOM 632 N N . SER A 1 78 ? 4.086 5.848 9.734 1 98.88 78 SER A N 1
ATOM 633 C CA . SER A 1 78 ? 5.496 5.605 9.453 1 98.88 78 SER A CA 1
ATOM 634 C C . SER A 1 78 ? 6.281 5.328 10.727 1 98.88 78 SER A C 1
ATOM 636 O O . SER A 1 78 ? 7.238 4.551 10.719 1 98.88 78 SER A O 1
ATOM 638 N N . GLY A 1 79 ? 5.922 5.992 11.828 1 98.75 79 GLY A N 1
ATOM 639 C CA . GLY A 1 79 ? 6.5 5.668 13.125 1 98.75 79 GLY A CA 1
ATOM 640 C C . GLY A 1 79 ? 6.227 4.238 13.562 1 98.75 79 GLY A C 1
ATOM 641 O O . GLY A 1 79 ? 7.137 3.533 14 1 98.75 79 GLY A O 1
ATOM 642 N N . VAL A 1 80 ? 4.992 3.803 13.406 1 98.62 80 VAL A N 1
ATOM 643 C CA . VAL A 1 80 ? 4.586 2.443 13.75 1 98.62 80 VAL A CA 1
ATOM 644 C C . VAL A 1 80 ? 5.43 1.438 12.977 1 98.62 80 VAL A C 1
ATOM 646 O O . VAL A 1 80 ? 5.824 0.401 13.516 1 98.62 80 VAL A O 1
ATOM 649 N N . ASN A 1 81 ? 5.785 1.741 11.719 1 98.69 81 ASN A N 1
ATOM 650 C CA . ASN A 1 81 ? 6.477 0.822 10.82 1 98.69 81 ASN A CA 1
ATOM 651 C C . ASN A 1 81 ? 7.988 1.027 10.859 1 98.69 81 ASN A C 1
ATOM 653 O O . ASN A 1 81 ? 8.727 0.382 10.117 1 98.69 81 ASN A O 1
ATOM 657 N N . ASP A 1 82 ? 8.477 1.977 11.688 1 98.5 82 ASP A N 1
ATOM 658 C CA . ASP A 1 82 ? 9.891 2.281 11.844 1 98.5 82 ASP A CA 1
ATOM 659 C C . ASP A 1 82 ? 10.516 2.688 10.508 1 98.5 82 ASP A C 1
ATOM 661 O O . ASP A 1 82 ? 11.578 2.189 10.133 1 98.5 82 ASP A O 1
ATOM 665 N N . CYS A 1 83 ? 9.828 3.426 9.742 1 98.69 83 CYS A N 1
ATOM 666 C CA . CYS A 1 83 ? 10.359 3.889 8.469 1 98.69 83 CYS A CA 1
ATOM 667 C C . CYS A 1 83 ? 11.07 5.227 8.625 1 98.69 83 CYS A C 1
ATOM 669 O O . CYS A 1 83 ? 10.43 6.281 8.625 1 98.69 83 CYS A O 1
ATOM 671 N N . LEU A 1 84 ? 12.336 5.234 8.656 1 98.5 84 LEU A N 1
ATOM 672 C CA . LEU A 1 84 ? 13.133 6.43 8.914 1 98.5 84 LEU A CA 1
ATOM 673 C C . LEU A 1 84 ? 12.906 7.477 7.832 1 98.5 84 LEU A C 1
ATOM 675 O O . LEU A 1 84 ? 12.656 8.648 8.141 1 98.5 84 LEU A O 1
ATOM 679 N N . TYR A 1 85 ? 12.984 7.121 6.547 1 98.69 85 TYR A N 1
ATOM 680 C CA . TYR A 1 85 ? 12.82 8.094 5.469 1 98.69 85 TYR A CA 1
ATOM 681 C C . TYR A 1 85 ? 11.508 8.844 5.602 1 98.69 85 TYR A C 1
ATOM 683 O O . TYR A 1 85 ? 11.477 10.078 5.566 1 98.69 85 TYR A O 1
ATOM 691 N N . CYS A 1 86 ? 10.391 8.102 5.746 1 98.88 86 CYS A N 1
ATOM 692 C CA . CYS A 1 86 ? 9.062 8.703 5.742 1 98.88 86 CYS A CA 1
ATOM 693 C C . CYS A 1 86 ? 8.852 9.562 6.984 1 98.88 86 CYS A C 1
ATOM 695 O O . CYS A 1 86 ? 8.234 10.625 6.91 1 98.88 86 CYS A O 1
ATOM 697 N N . VAL A 1 87 ? 9.398 9.094 8.148 1 98.75 87 VAL A N 1
ATOM 698 C CA . VAL A 1 87 ? 9.266 9.883 9.367 1 98.75 87 VAL A CA 1
ATOM 699 C C . VAL A 1 87 ? 9.969 11.227 9.188 1 98.75 87 VAL A C 1
ATOM 701 O O . VAL A 1 87 ? 9.422 12.273 9.547 1 98.75 87 VAL A O 1
ATOM 704 N N . VAL A 1 88 ? 11.141 11.195 8.594 1 98.56 88 VAL A N 1
ATOM 705 C CA . VAL A 1 88 ? 11.93 12.414 8.461 1 98.56 88 VAL A CA 1
ATOM 706 C C . VAL A 1 88 ? 11.305 13.328 7.406 1 98.56 88 VAL A C 1
ATOM 708 O O . VAL A 1 88 ? 11.031 14.5 7.668 1 98.56 88 VAL A O 1
ATOM 711 N N . ALA A 1 89 ? 11.016 12.836 6.223 1 98.56 89 ALA A N 1
ATOM 712 C CA . ALA A 1 89 ? 10.508 13.633 5.113 1 98.56 89 ALA A CA 1
ATOM 713 C C . ALA A 1 89 ? 9.109 14.172 5.422 1 98.56 89 ALA A C 1
ATOM 715 O O . ALA A 1 89 ? 8.867 15.375 5.328 1 98.56 89 ALA A O 1
ATOM 716 N N . HIS A 1 90 ? 8.219 13.32 5.852 1 98.75 90 HIS A N 1
ATOM 717 C CA . HIS A 1 90 ? 6.852 13.742 6.129 1 98.75 90 HIS A CA 1
ATOM 718 C C . HIS A 1 90 ? 6.758 14.453 7.477 1 98.75 90 HIS A C 1
ATOM 720 O O . HIS A 1 90 ? 5.828 15.234 7.707 1 98.75 90 HIS A O 1
ATOM 726 N N . GLY A 1 91 ? 7.699 14.133 8.391 1 98.44 91 GLY A N 1
ATOM 727 C CA . GLY A 1 91 ? 7.789 14.953 9.586 1 98.44 91 GLY A CA 1
ATOM 728 C C . GLY A 1 91 ? 8.023 16.422 9.297 1 98.44 91 GLY A C 1
ATOM 729 O O . GLY A 1 91 ? 7.426 17.297 9.93 1 98.44 91 GLY A O 1
ATOM 730 N N . ALA A 1 92 ? 8.914 16.656 8.359 1 98.25 92 ALA A N 1
ATOM 731 C CA . ALA A 1 92 ? 9.156 18.031 7.93 1 98.25 92 ALA A CA 1
ATOM 732 C C . ALA A 1 92 ? 7.879 18.688 7.402 1 98.25 92 ALA A C 1
ATOM 734 O O . ALA A 1 92 ? 7.531 19.797 7.797 1 98.25 92 ALA A O 1
ATOM 735 N N . LEU A 1 93 ? 7.164 17.984 6.559 1 98.06 93 LEU A N 1
ATOM 736 C CA . LEU A 1 93 ? 5.941 18.516 5.969 1 98.06 93 LEU A CA 1
ATOM 737 C C . LEU A 1 93 ? 4.871 18.734 7.039 1 98.06 93 LEU A C 1
ATOM 739 O O . LEU A 1 93 ? 4.129 19.719 6.996 1 98.06 93 LEU A O 1
ATOM 743 N N . CYS A 1 94 ? 4.82 17.797 8 1 98.19 94 CYS A N 1
ATOM 744 C CA . CYS A 1 94 ? 3.883 17.906 9.109 1 98.19 94 CYS A CA 1
ATOM 745 C C . CYS A 1 94 ? 4.148 19.188 9.914 1 98.19 94 CYS A C 1
ATOM 747 O O . CYS A 1 94 ? 3.217 19.906 10.273 1 98.19 94 CYS A O 1
ATOM 749 N N . ARG A 1 95 ? 5.391 19.469 10.172 1 97.5 95 ARG A N 1
ATOM 750 C CA . ARG A 1 95 ? 5.754 20.688 10.891 1 97.5 95 ARG A CA 1
ATOM 751 C C . ARG A 1 95 ? 5.316 21.922 10.133 1 97.5 95 ARG A C 1
ATOM 753 O O . ARG A 1 95 ? 4.801 22.875 10.727 1 97.5 95 ARG A O 1
ATOM 760 N N . VAL A 1 96 ? 5.48 21.891 8.859 1 97.31 96 VAL A N 1
ATOM 761 C CA . VAL A 1 96 ? 5.148 23.047 8.031 1 97.31 96 VAL A CA 1
ATOM 762 C C . VAL A 1 96 ? 3.639 23.266 8.023 1 97.31 96 VAL A C 1
ATOM 764 O O . VAL A 1 96 ? 3.16 24.344 8.344 1 97.31 96 VAL A O 1
ATOM 767 N N . TYR A 1 97 ? 2.842 22.266 7.773 1 97.19 97 TYR A N 1
ATOM 768 C CA . TYR A 1 97 ? 1.409 22.438 7.551 1 97.19 97 TYR A CA 1
ATOM 769 C C . TYR A 1 97 ? 0.667 22.594 8.867 1 97.19 97 TYR A C 1
ATOM 771 O O . TYR A 1 97 ? -0.34 23.297 8.938 1 97.19 97 TYR A O 1
ATOM 779 N N . ALA A 1 98 ? 1.171 21.969 9.906 1 96.12 98 ALA A N 1
ATOM 780 C CA . ALA A 1 98 ? 0.518 22.047 11.211 1 96.12 98 ALA A CA 1
ATOM 781 C C . ALA A 1 98 ? 1.017 23.266 11.992 1 96.12 98 ALA A C 1
ATOM 783 O O . ALA A 1 98 ? 0.44 23.625 13.023 1 96.12 98 ALA A O 1
ATOM 784 N N . GLU A 1 99 ? 2.125 23.812 11.461 1 95.88 99 GLU A N 1
ATOM 785 C CA . GLU A 1 99 ? 2.773 24.906 12.18 1 95.88 99 GLU A CA 1
ATOM 786 C C . GLU A 1 99 ? 3.053 24.531 13.633 1 95.88 99 GLU A C 1
ATOM 788 O O . GLU A 1 99 ? 2.721 25.281 14.547 1 95.88 99 GLU A O 1
ATOM 793 N N . ALA A 1 100 ? 3.521 23.406 13.82 1 95.88 100 ALA A N 1
ATOM 794 C CA . ALA A 1 100 ? 3.809 22.844 15.141 1 95.88 100 ALA A CA 1
ATOM 795 C C . ALA A 1 100 ? 5.141 22.094 15.133 1 95.88 100 ALA A C 1
ATOM 797 O O . ALA A 1 100 ? 5.184 20.891 14.844 1 95.88 100 ALA A O 1
ATOM 798 N N . PRO A 1 101 ? 6.219 22.672 15.539 1 95.44 101 PRO A N 1
ATOM 799 C CA . PRO A 1 101 ? 7.574 22.141 15.375 1 95.44 101 PRO A CA 1
ATOM 800 C C . PRO A 1 101 ? 7.797 20.844 16.125 1 95.44 101 PRO A C 1
ATOM 802 O O . PRO A 1 101 ? 8.641 20.031 15.734 1 95.44 101 PRO A O 1
ATOM 805 N N . LYS A 1 102 ? 6.953 20.578 17.203 1 96 102 LYS A N 1
ATOM 806 C CA . LYS A 1 102 ? 7.219 19.406 18.031 1 96 102 LYS A CA 1
ATOM 807 C C . LYS A 1 102 ? 6.324 18.234 17.641 1 96 102 LYS A C 1
ATOM 809 O O . LYS A 1 102 ? 6.57 17.094 18.047 1 96 102 LYS A O 1
ATOM 814 N N . LEU A 1 103 ? 5.367 18.469 16.891 1 97.06 103 LEU A N 1
ATOM 815 C CA . LEU A 1 103 ? 4.266 17.547 16.703 1 97.06 103 LEU A CA 1
ATOM 816 C C . LEU A 1 103 ? 4.738 16.281 16 1 97.06 103 LEU A C 1
ATOM 818 O O . LEU A 1 103 ? 4.375 15.164 16.391 1 97.06 103 LEU A O 1
ATOM 822 N N . ALA A 1 104 ? 5.527 16.422 14.984 1 97.62 104 ALA A N 1
ATOM 823 C CA . ALA A 1 104 ? 5.969 15.281 14.188 1 97.62 104 ALA A CA 1
ATOM 824 C C . ALA A 1 104 ? 6.715 14.266 15.055 1 97.62 104 ALA A C 1
ATOM 826 O O . ALA A 1 104 ? 6.531 13.062 14.898 1 97.62 104 ALA A O 1
ATOM 827 N N . ASP A 1 105 ? 7.559 14.711 15.938 1 97.38 105 ASP A N 1
ATOM 828 C CA . ASP A 1 105 ? 8.297 13.82 16.828 1 97.38 105 ASP A CA 1
ATOM 829 C C . ASP A 1 105 ? 7.359 13.086 17.781 1 97.38 105 ASP A C 1
ATOM 831 O O . ASP A 1 105 ? 7.562 11.914 18.078 1 97.38 105 ASP A O 1
ATOM 835 N N . GLN A 1 106 ? 6.422 13.797 18.234 1 98 106 GLN A N 1
ATOM 836 C CA . GLN A 1 106 ? 5.426 13.18 19.094 1 98 106 GLN A CA 1
ATOM 837 C C . GLN A 1 106 ? 4.672 12.07 18.375 1 98 106 GLN A C 1
ATOM 839 O O . GLN A 1 106 ? 4.527 10.961 18.891 1 98 106 GLN A O 1
ATOM 844 N N . LEU A 1 107 ? 4.27 12.336 17.203 1 98.62 107 LEU A N 1
ATOM 845 C CA . LEU A 1 107 ? 3.457 11.406 16.422 1 98.62 107 LEU A CA 1
ATOM 846 C C . LEU A 1 107 ? 4.262 10.164 16.031 1 98.62 107 LEU A C 1
ATOM 848 O O . LEU A 1 107 ? 3.756 9.047 16.125 1 98.62 107 LEU A O 1
ATOM 852 N N . ALA A 1 108 ? 5.492 10.375 15.633 1 98.31 108 ALA A N 1
ATOM 853 C CA . ALA A 1 108 ? 6.328 9.273 15.164 1 98.31 108 ALA A CA 1
ATOM 854 C C . ALA A 1 108 ? 6.688 8.336 16.312 1 98.31 108 ALA A C 1
ATOM 856 O O . ALA A 1 108 ? 6.945 7.148 16.094 1 98.31 108 ALA A O 1
ATOM 857 N N . THR A 1 109 ? 6.684 8.883 17.531 1 97.75 109 THR A N 1
ATOM 858 C CA . THR A 1 109 ? 7.133 8.109 18.672 1 97.75 109 THR A CA 1
ATOM 859 C C . THR A 1 109 ? 5.941 7.527 19.438 1 97.75 109 THR A C 1
ATOM 861 O O . THR A 1 109 ? 5.922 6.336 19.75 1 97.75 109 THR A O 1
ATOM 864 N N . ASN A 1 110 ? 4.98 8.398 19.766 1 97.94 110 ASN A N 1
ATOM 865 C CA . ASN A 1 110 ? 3.797 8.023 20.531 1 97.94 110 ASN A CA 1
ATOM 866 C C . ASN A 1 110 ? 2.672 9.039 20.359 1 97.94 110 ASN A C 1
ATOM 868 O O . ASN A 1 110 ? 2.508 9.938 21.188 1 97.94 110 ASN A O 1
ATOM 872 N N . HIS A 1 111 ? 1.804 8.734 19.484 1 97.31 111 HIS A N 1
ATOM 873 C CA . HIS A 1 111 ? 0.752 9.695 19.156 1 97.31 111 HIS A CA 1
ATOM 874 C C . HIS A 1 111 ? -0.182 9.922 20.344 1 97.31 111 HIS A C 1
ATOM 876 O O . HIS A 1 111 ? -0.858 10.953 20.406 1 97.31 111 HIS A O 1
ATOM 882 N N . ARG A 1 112 ? -0.246 9.031 21.312 1 96.75 112 ARG A N 1
ATOM 883 C CA . ARG A 1 112 ? -1.158 9.125 22.438 1 96.75 112 ARG A CA 1
ATOM 884 C C . ARG A 1 112 ? -0.709 10.211 23.422 1 96.75 112 ARG A C 1
ATOM 886 O O . ARG A 1 112 ? -1.487 10.648 24.266 1 96.75 112 ARG A O 1
ATOM 893 N N . GLN A 1 113 ? 0.517 10.641 23.297 1 97 113 GLN A N 1
ATOM 894 C CA . GLN A 1 113 ? 1.062 11.68 24.172 1 97 113 GLN A CA 1
ATOM 895 C C . GLN A 1 113 ? 1.256 12.992 23.406 1 97 113 GLN A C 1
ATOM 897 O O . GLN A 1 113 ? 1.838 13.938 23.938 1 97 113 GLN A O 1
ATOM 902 N N . ALA A 1 114 ? 0.735 13.008 22.234 1 96.88 114 ALA A N 1
ATOM 903 C CA . ALA A 1 114 ? 0.921 14.18 21.391 1 96.88 114 ALA A CA 1
ATOM 904 C C . ALA A 1 114 ? -0.106 15.266 21.703 1 96.88 114 ALA A C 1
ATOM 906 O O . ALA A 1 114 ? -1.148 14.977 22.297 1 96.88 114 ALA A O 1
ATOM 907 N N . ASP A 1 115 ? 0.19 16.469 21.359 1 94.62 115 ASP A N 1
ATOM 908 C CA . ASP A 1 115 ? -0.721 17.594 21.484 1 94.62 115 ASP A CA 1
ATOM 909 C C . ASP A 1 115 ? -1.758 17.578 20.359 1 94.62 115 ASP A C 1
ATOM 911 O O . ASP A 1 115 ? -1.578 18.25 19.328 1 94.62 115 ASP A O 1
ATOM 915 N N . LEU A 1 116 ? -2.848 16.953 20.641 1 96.38 116 LEU A N 1
ATOM 916 C CA . LEU A 1 116 ? -3.85 16.734 19.609 1 96.38 116 LEU A CA 1
ATOM 917 C C . LEU A 1 116 ? -5.242 17.094 20.109 1 96.38 116 LEU A C 1
ATOM 919 O O . LEU A 1 116 ? -5.512 17 21.312 1 96.38 116 LEU A O 1
ATOM 923 N N . SER A 1 117 ? -6.047 17.484 19.219 1 97.06 117 SER A N 1
ATOM 924 C CA . SER A 1 117 ? -7.48 17.516 19.5 1 97.06 117 SER A CA 1
ATOM 925 C C . SER A 1 117 ? -8.039 16.109 19.656 1 97.06 117 SER A C 1
ATOM 927 O O . SER A 1 117 ? -7.414 15.133 19.25 1 97.06 117 SER A O 1
ATOM 929 N N . GLU A 1 118 ? -9.203 16.016 20.234 1 96.75 118 GLU A N 1
ATOM 930 C CA . GLU A 1 118 ? -9.867 14.719 20.375 1 96.75 118 GLU A CA 1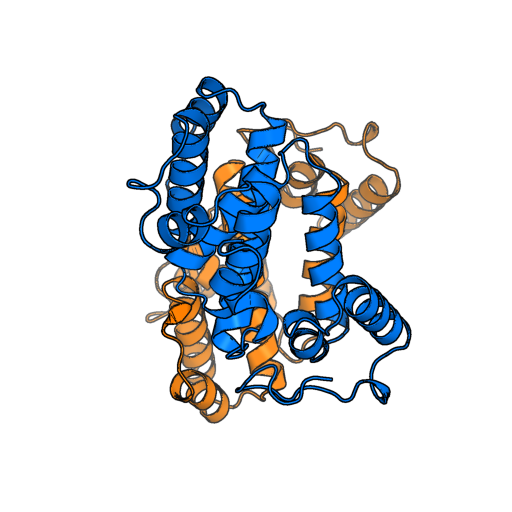
ATOM 931 C C . GLU A 1 118 ? -10.172 14.109 19.016 1 96.75 118 GLU A C 1
ATOM 933 O O . GLU A 1 118 ? -10.086 12.891 18.844 1 96.75 118 GLU A O 1
ATOM 938 N N . GLN A 1 119 ? -10.508 14.953 18.094 1 97.94 119 GLN A N 1
ATOM 939 C CA . GLN A 1 119 ? -10.797 14.508 16.734 1 97.94 119 GLN A CA 1
ATOM 940 C C . GLN A 1 119 ? -9.562 13.875 16.094 1 97.94 119 GLN A C 1
ATOM 942 O O . GLN A 1 119 ? -9.648 12.789 15.523 1 97.94 119 GLN A O 1
ATOM 947 N N . HIS A 1 120 ? -8.477 14.516 16.203 1 98.38 120 HIS A N 1
ATOM 948 C CA . HIS A 1 120 ? -7.246 14 15.609 1 98.38 120 HIS A CA 1
ATOM 949 C C . HIS A 1 120 ? -6.75 12.758 16.344 1 98.38 120 HIS A C 1
ATOM 951 O O . HIS A 1 120 ? -6.176 11.859 15.734 1 98.38 120 HIS A O 1
ATOM 957 N N . ARG A 1 121 ? -7.012 12.719 17.641 1 98.06 121 ARG A N 1
ATOM 958 C CA . ARG A 1 121 ? -6.648 11.516 18.391 1 98.06 121 ARG A CA 1
ATOM 959 C C . ARG A 1 121 ? -7.43 10.305 17.875 1 98.06 121 ARG A C 1
ATOM 961 O O . ARG A 1 121 ? -6.855 9.227 17.672 1 98.06 121 ARG A O 1
ATOM 968 N N . ALA A 1 122 ? -8.703 10.445 17.672 1 98.44 122 ALA A N 1
ATOM 969 C CA . ALA A 1 122 ? -9.523 9.367 17.125 1 98.44 122 ALA A CA 1
ATOM 970 C C . ALA A 1 122 ? -9.023 8.938 15.75 1 98.44 122 ALA A C 1
ATOM 972 O O . ALA A 1 122 ? -8.969 7.742 15.445 1 98.44 122 ALA A O 1
ATOM 973 N N . MET A 1 123 ? -8.656 9.906 14.953 1 98.81 123 MET A N 1
ATOM 974 C CA . MET A 1 123 ? -8.141 9.664 13.609 1 98.81 123 MET A CA 1
ATOM 975 C C . MET A 1 123 ? -6.863 8.828 13.656 1 98.81 123 MET A C 1
ATOM 977 O O . MET A 1 123 ? -6.734 7.84 12.93 1 98.81 123 MET A O 1
ATOM 981 N N . LEU A 1 124 ? -5.992 9.195 14.547 1 98.88 124 LEU A N 1
ATOM 982 C CA . LEU A 1 124 ? -4.688 8.547 14.586 1 98.88 124 LEU A CA 1
ATOM 983 C C . LEU A 1 124 ? -4.777 7.195 15.297 1 98.88 124 LEU A C 1
ATOM 985 O O . LEU A 1 124 ? -4.051 6.262 14.953 1 98.88 124 LEU A O 1
ATOM 989 N N . ASP A 1 125 ? -5.645 7.047 16.297 1 98.69 125 ASP A N 1
ATOM 990 C CA . ASP A 1 125 ? -5.91 5.738 16.891 1 98.69 125 ASP A CA 1
ATOM 991 C C . ASP A 1 125 ? -6.371 4.742 15.82 1 98.69 125 ASP A C 1
ATOM 993 O O . ASP A 1 125 ? -5.898 3.605 15.781 1 98.69 125 ASP A O 1
ATOM 997 N N . PHE A 1 126 ? -7.27 5.23 15.008 1 98.88 126 PHE A N 1
ATOM 998 C CA . PHE A 1 126 ? -7.77 4.398 13.922 1 98.88 126 PHE A CA 1
ATOM 999 C C . PHE A 1 126 ? -6.645 4.027 12.961 1 98.88 126 PHE A C 1
ATOM 1001 O O . PHE A 1 126 ? -6.535 2.871 12.547 1 98.88 126 PHE A O 1
ATOM 1008 N N . ALA A 1 127 ? -5.812 4.961 12.617 1 98.88 127 ALA A N 1
ATOM 1009 C CA . ALA A 1 127 ? -4.691 4.746 11.703 1 98.88 127 ALA A CA 1
ATOM 1010 C C . ALA A 1 127 ? -3.746 3.678 12.242 1 98.88 127 ALA A C 1
ATOM 1012 O O . ALA A 1 127 ? -3.322 2.787 11.5 1 98.88 127 ALA A O 1
ATOM 1013 N N . VAL A 1 128 ? -3.432 3.746 13.516 1 98.81 128 VAL A N 1
ATOM 1014 C CA . VAL A 1 128 ? -2.529 2.789 14.141 1 98.81 128 VAL A CA 1
ATOM 1015 C C . VAL A 1 128 ? -3.178 1.406 14.164 1 98.81 128 VAL A C 1
ATOM 1017 O O . VAL A 1 128 ? -2.525 0.403 13.867 1 98.81 128 VAL A O 1
ATOM 1020 N N . ASP A 1 129 ? -4.461 1.396 14.477 1 98.56 129 ASP A N 1
ATOM 1021 C CA . ASP A 1 129 ? -5.176 0.125 14.555 1 98.56 129 ASP A CA 1
ATOM 1022 C C . ASP A 1 129 ? -5.133 -0.611 13.219 1 98.56 129 ASP A C 1
ATOM 1024 O O . ASP A 1 129 ? -4.816 -1.802 13.172 1 98.56 129 ASP A O 1
ATOM 1028 N N . ILE A 1 130 ? -5.336 0.087 12.086 1 98.69 130 ILE A N 1
ATOM 1029 C CA . ILE A 1 130 ? -5.434 -0.617 10.812 1 98.69 130 ILE A CA 1
ATOM 1030 C C . ILE A 1 130 ? -4.035 -0.839 10.234 1 98.69 130 ILE A C 1
ATOM 1032 O O . ILE A 1 130 ? -3.859 -1.624 9.305 1 98.69 130 ILE A O 1
ATOM 1036 N N . THR A 1 131 ? -3.061 -0.154 10.766 1 98.75 131 THR A N 1
ATOM 1037 C CA . THR A 1 131 ? -1.676 -0.467 10.43 1 98.75 131 THR A CA 1
ATOM 1038 C C . THR A 1 131 ? -1.241 -1.772 11.086 1 98.75 131 THR A C 1
ATOM 1040 O O . THR A 1 131 ? -0.682 -2.65 10.43 1 98.75 131 THR A O 1
ATOM 1043 N N . GLU A 1 132 ? -1.599 -1.973 12.32 1 98.38 132 GLU A N 1
ATOM 1044 C CA . GLU A 1 132 ? -1.11 -3.096 13.109 1 98.38 132 GLU A CA 1
ATOM 1045 C C . GLU A 1 132 ? -1.982 -4.332 12.914 1 98.38 132 GLU A C 1
ATOM 1047 O O . GLU A 1 132 ? -1.48 -5.457 12.906 1 98.38 132 GLU A O 1
ATOM 1052 N N . SER A 1 133 ? -3.32 -4.055 12.805 1 97.69 133 SER A N 1
ATOM 1053 C CA . SER A 1 133 ? -4.27 -5.164 12.766 1 97.69 133 SER A CA 1
ATOM 1054 C C . SER A 1 133 ? -5.449 -4.855 11.859 1 97.69 133 SER A C 1
ATOM 1056 O O . SER A 1 133 ? -6.594 -4.785 12.312 1 97.69 133 SER A O 1
ATOM 1058 N N . PRO A 1 134 ? -5.18 -4.863 10.602 1 97.94 134 PRO A N 1
ATOM 1059 C CA . PRO A 1 134 ? -6.258 -4.473 9.695 1 97.94 134 PRO A CA 1
ATOM 1060 C C . PRO A 1 134 ? -7.441 -5.438 9.734 1 97.94 134 PRO A C 1
ATOM 1062 O O . PRO A 1 134 ? -8.586 -5.027 9.523 1 97.94 134 PRO A O 1
ATOM 1065 N N . GLY A 1 135 ? -7.262 -6.633 10.094 1 96.88 135 GLY A N 1
ATOM 1066 C CA . GLY A 1 135 ? -8.312 -7.637 10.094 1 96.88 135 GLY A CA 1
ATOM 1067 C C . GLY A 1 135 ? -9.281 -7.488 11.258 1 96.88 135 GLY A C 1
ATOM 1068 O O . GLY A 1 135 ? -10.328 -8.133 11.281 1 96.88 135 GLY A O 1
ATOM 1069 N N . ARG A 1 136 ? -9.031 -6.59 12.188 1 97.38 136 ARG A N 1
ATOM 1070 C CA . ARG A 1 136 ? -9.836 -6.496 13.398 1 97.38 136 ARG A CA 1
ATOM 1071 C C . ARG A 1 136 ? -10.805 -5.32 13.328 1 97.38 136 ARG A C 1
ATOM 1073 O O . ARG A 1 136 ? -11.602 -5.105 14.242 1 97.38 136 ARG A O 1
ATOM 1080 N N . VAL A 1 137 ? -10.766 -4.57 12.297 1 97.81 137 VAL A N 1
ATOM 1081 C CA . VAL A 1 137 ? -11.602 -3.381 12.18 1 97.81 137 VAL A CA 1
ATOM 1082 C C . VAL A 1 137 ? -13.078 -3.775 12.227 1 97.81 137 VAL A C 1
ATOM 1084 O O . VAL A 1 137 ? -13.484 -4.762 11.609 1 97.81 137 VAL A O 1
ATOM 1087 N N . THR A 1 138 ? -13.844 -3.035 12.938 1 97.88 138 THR A N 1
ATOM 1088 C CA . THR A 1 138 ? -15.281 -3.273 13.086 1 97.88 138 THR A CA 1
ATOM 1089 C C . THR A 1 138 ? -16.078 -2.061 12.625 1 97.88 138 THR A C 1
ATOM 1091 O O . THR A 1 138 ? -15.516 -1.002 12.352 1 97.88 138 THR A O 1
ATOM 1094 N N . ASP A 1 139 ? -17.422 -2.252 12.562 1 97.75 139 ASP A N 1
ATOM 1095 C CA . ASP A 1 139 ? -18.328 -1.128 12.297 1 97.75 139 ASP A CA 1
ATOM 1096 C C . ASP A 1 139 ? -18.156 -0.039 13.352 1 97.75 139 ASP A C 1
ATOM 1098 O O . ASP A 1 139 ? -18.297 1.149 13.055 1 97.75 139 ASP A O 1
ATOM 1102 N N . GLY A 1 140 ? -17.906 -0.476 14.555 1 98.19 140 GLY A N 1
ATOM 1103 C CA . GLY A 1 140 ? -17.703 0.469 15.641 1 98.19 140 GLY A CA 1
ATOM 1104 C C . GLY A 1 140 ? -16.516 1.386 15.438 1 98.19 140 GLY A C 1
ATOM 1105 O O . GLY A 1 140 ? -16.578 2.568 15.773 1 98.19 140 GLY A O 1
ATOM 1106 N N . ASP A 1 141 ? -15.469 0.878 14.891 1 98.25 141 ASP A N 1
ATOM 1107 C CA . ASP A 1 141 ? -14.281 1.682 14.625 1 98.25 141 ASP A CA 1
ATOM 1108 C C . ASP A 1 141 ? -14.578 2.777 13.602 1 98.25 141 ASP A C 1
ATOM 1110 O O . ASP A 1 141 ? -14.148 3.922 13.773 1 98.25 141 ASP A O 1
ATOM 1114 N N . VAL A 1 142 ? -15.312 2.461 12.586 1 98.19 142 VAL A N 1
ATOM 1115 C CA . VAL A 1 142 ? -15.688 3.426 11.562 1 98.19 142 VAL A CA 1
ATOM 1116 C C . VAL A 1 142 ? -16.656 4.453 12.148 1 98.19 142 VAL A C 1
ATOM 1118 O O . VAL A 1 142 ? -16.516 5.652 11.891 1 98.19 142 VAL A O 1
ATOM 1121 N N . GLN A 1 143 ? -17.531 3.953 12.945 1 98.12 143 GLN A N 1
ATOM 1122 C CA . GLN A 1 143 ? -18.5 4.844 13.562 1 98.12 143 GLN A CA 1
ATOM 1123 C C . GLN A 1 143 ? -17.828 5.828 14.508 1 98.12 143 GLN A C 1
ATOM 1125 O O . GLN A 1 143 ? -18.25 6.977 14.633 1 98.12 143 GLN A O 1
ATOM 1130 N N . GLU A 1 144 ? -16.812 5.379 15.18 1 98.25 144 GLU A N 1
ATOM 1131 C CA . GLU A 1 144 ? -16.062 6.262 16.078 1 98.25 144 GLU A CA 1
ATOM 1132 C C . GLU A 1 144 ? -15.484 7.453 15.312 1 98.25 144 GLU A C 1
ATOM 1134 O O . GLU A 1 144 ? -15.469 8.57 15.828 1 98.25 144 GLU A O 1
ATOM 1139 N N . LEU A 1 145 ? -15.062 7.277 14.109 1 98.5 145 LEU A N 1
ATOM 1140 C CA . LEU A 1 145 ? -14.562 8.375 13.289 1 98.5 145 LEU A CA 1
ATOM 1141 C C . LEU A 1 145 ? -15.695 9.312 12.875 1 98.5 145 LEU A C 1
ATOM 1143 O O . LEU A 1 145 ? -15.531 10.531 12.875 1 98.5 145 LEU A O 1
ATOM 1147 N N . ARG A 1 146 ? -16.766 8.672 12.586 1 98.38 146 ARG A N 1
ATOM 1148 C CA . ARG A 1 146 ? -17.938 9.469 12.234 1 98.38 146 ARG A CA 1
ATOM 1149 C C . ARG A 1 146 ? -18.359 10.359 13.398 1 98.38 146 ARG A C 1
ATOM 1151 O O . ARG A 1 146 ? -18.656 11.539 13.211 1 98.38 146 ARG A O 1
ATOM 1158 N N . ASP A 1 147 ? -18.328 9.781 14.523 1 98.31 147 ASP A N 1
ATOM 1159 C CA . ASP A 1 147 ? -18.719 10.508 15.734 1 98.31 147 ASP A CA 1
ATOM 1160 C C . ASP A 1 147 ? -17.734 11.617 16.062 1 98.31 147 ASP A C 1
ATOM 1162 O O . ASP A 1 147 ? -18.094 12.641 16.641 1 98.31 147 ASP A O 1
ATOM 1166 N N . ALA A 1 148 ? -16.562 11.398 15.656 1 98.31 148 ALA A N 1
ATOM 1167 C CA . ALA A 1 148 ? -15.516 12.391 15.906 1 98.31 148 ALA A CA 1
ATOM 1168 C C . ALA A 1 148 ? -15.625 13.562 14.93 1 98.31 148 ALA A C 1
ATOM 1170 O O . ALA A 1 148 ? -14.938 14.578 15.094 1 98.31 148 ALA A O 1
ATOM 1171 N N . GLY A 1 149 ? -16.453 13.375 13.875 1 98 149 GLY A N 1
ATOM 1172 C CA . GLY A 1 149 ? -16.719 14.516 13.016 1 98 149 GLY A CA 1
ATOM 1173 C C . GLY A 1 149 ? -16.266 14.312 11.586 1 98 149 GLY A C 1
ATOM 1174 O O . GLY A 1 149 ? -16.422 15.203 10.75 1 98 149 GLY A O 1
ATOM 1175 N N . PHE A 1 150 ? -15.812 13.156 11.281 1 98.56 150 PHE A N 1
ATOM 1176 C CA . PHE A 1 150 ? -15.375 12.883 9.914 1 98.56 150 PHE A CA 1
ATOM 1177 C C . PHE A 1 150 ? -16.531 12.352 9.07 1 98.56 150 PHE A C 1
ATOM 1179 O O . PHE A 1 150 ? -17.297 11.492 9.531 1 98.56 150 PHE A O 1
ATOM 1186 N N . SER A 1 151 ? -16.594 12.875 7.867 1 98.38 151 SER A N 1
ATOM 1187 C CA . SER A 1 151 ? -17.578 12.336 6.934 1 98.38 151 SER A CA 1
ATOM 1188 C C . SER A 1 151 ? -17.172 10.938 6.461 1 98.38 151 SER A C 1
ATOM 1190 O O . SER A 1 151 ? -16.047 10.5 6.688 1 98.38 151 SER A O 1
ATOM 1192 N N . ARG A 1 152 ? -18.078 10.188 5.906 1 97.31 152 ARG A N 1
ATOM 1193 C CA . ARG A 1 152 ? -17.781 8.867 5.355 1 97.31 152 ARG A CA 1
ATOM 1194 C C . ARG A 1 152 ? -16.688 8.953 4.301 1 97.31 152 ARG A C 1
ATOM 1196 O O . ARG A 1 152 ? -15.82 8.07 4.219 1 97.31 152 ARG A O 1
ATOM 1203 N N . GLU A 1 153 ? -16.734 10.008 3.465 1 98.06 153 GLU A N 1
ATOM 1204 C CA . GLU A 1 153 ? -15.695 10.219 2.461 1 98.06 153 GLU A CA 1
ATOM 1205 C C . GLU A 1 153 ? -14.336 10.445 3.117 1 98.06 153 GLU A C 1
ATOM 1207 O O . GLU A 1 153 ? -13.312 9.945 2.637 1 98.06 153 GLU A O 1
ATOM 1212 N N . GLU A 1 154 ? -14.359 11.195 4.188 1 98.69 154 GLU A N 1
ATOM 1213 C CA . GLU A 1 154 ? -13.109 11.43 4.898 1 98.69 154 GLU A CA 1
ATOM 1214 C C . GLU A 1 154 ? -12.594 10.148 5.543 1 98.69 154 GLU A C 1
ATOM 1216 O O . GLU A 1 154 ? -11.383 9.938 5.621 1 98.69 154 GLU A O 1
ATOM 1221 N N . VAL A 1 155 ? -13.492 9.289 6.008 1 98.75 155 VAL A N 1
ATOM 1222 C CA . VAL A 1 155 ? -13.078 8 6.551 1 98.75 155 VAL A CA 1
ATOM 1223 C C . VAL A 1 155 ? -12.383 7.18 5.465 1 98.75 155 VAL A C 1
ATOM 1225 O O . VAL A 1 155 ? -11.359 6.543 5.715 1 98.75 155 VAL A O 1
ATOM 1228 N N . TRP A 1 156 ? -12.922 7.223 4.246 1 98.75 156 TRP A N 1
ATOM 1229 C CA . TRP A 1 156 ? -12.289 6.555 3.115 1 98.75 156 TRP A CA 1
ATOM 1230 C C . TRP A 1 156 ? -10.906 7.145 2.838 1 98.75 156 TRP A C 1
ATOM 1232 O O . TRP A 1 156 ? -9.945 6.406 2.609 1 98.75 156 TRP A O 1
ATOM 1242 N N . ASP A 1 157 ? -10.828 8.422 2.885 1 98.88 157 ASP A N 1
ATOM 1243 C CA . ASP A 1 157 ? -9.562 9.094 2.6 1 98.88 157 ASP A CA 1
ATOM 1244 C C . ASP A 1 157 ? -8.523 8.781 3.672 1 98.88 157 ASP A C 1
ATOM 1246 O O . ASP A 1 157 ? -7.352 8.555 3.361 1 98.88 157 ASP A O 1
ATOM 1250 N N . ILE A 1 158 ? -8.945 8.789 4.93 1 98.94 158 ILE A N 1
ATOM 1251 C CA . ILE A 1 158 ? -8.062 8.406 6.027 1 98.94 158 ILE A CA 1
ATOM 1252 C C . ILE A 1 158 ? -7.535 6.992 5.797 1 98.94 158 ILE A C 1
ATOM 1254 O O . ILE A 1 158 ? -6.324 6.758 5.836 1 98.94 158 ILE A O 1
ATOM 1258 N N . THR A 1 159 ? -8.43 6.098 5.496 1 98.94 159 THR A N 1
ATOM 1259 C CA . THR A 1 159 ? -8.07 4.703 5.25 1 98.94 159 THR A CA 1
ATOM 1260 C C . THR A 1 159 ? -7.086 4.598 4.086 1 98.94 159 THR A C 1
ATOM 1262 O O . THR A 1 159 ? -6.105 3.857 4.164 1 98.94 159 THR A O 1
ATOM 1265 N N . SER A 1 160 ? -7.34 5.359 3.043 1 98.94 160 SER A N 1
ATOM 1266 C CA . SER A 1 160 ? -6.535 5.289 1.827 1 98.94 160 SER A CA 1
ATOM 1267 C C . SER A 1 160 ? -5.121 5.805 2.07 1 98.94 160 SER A C 1
ATOM 1269 O O . SER A 1 160 ? -4.152 5.219 1.59 1 98.94 160 SER A O 1
ATOM 1271 N N . VAL A 1 161 ? -5.004 6.898 2.799 1 98.94 161 VAL A N 1
ATOM 1272 C CA . VAL A 1 161 ? -3.691 7.445 3.125 1 98.94 161 VAL A CA 1
ATOM 1273 C C . VAL A 1 161 ? -2.914 6.445 3.979 1 98.94 161 VAL A C 1
ATOM 1275 O O . VAL A 1 161 ? -1.745 6.16 3.705 1 98.94 161 VAL A O 1
ATOM 1278 N N . VAL A 1 162 ? -3.547 5.898 4.977 1 98.94 162 VAL A N 1
ATOM 1279 C CA . VAL A 1 162 ? -2.908 4.941 5.875 1 98.94 162 VAL A CA 1
ATOM 1280 C C . VAL A 1 162 ? -2.473 3.707 5.09 1 98.94 162 VAL A C 1
ATOM 1282 O O . VAL A 1 162 ? -1.347 3.229 5.25 1 98.94 162 VAL A O 1
ATOM 1285 N N . ALA A 1 163 ? -3.35 3.229 4.234 1 98.94 163 ALA A N 1
ATOM 1286 C CA . ALA A 1 163 ? -3.043 2.057 3.42 1 98.94 163 ALA A CA 1
ATOM 1287 C C . ALA A 1 163 ? -1.852 2.32 2.504 1 98.94 163 ALA A C 1
ATOM 1289 O O . ALA A 1 163 ? -0.932 1.503 2.42 1 98.94 163 ALA A O 1
ATOM 1290 N N . PHE A 1 164 ? -1.858 3.449 1.843 1 98.94 164 PHE A N 1
ATOM 1291 C CA . PHE A 1 164 ? -0.81 3.791 0.889 1 98.94 164 PHE A CA 1
ATOM 1292 C C . PHE A 1 164 ? 0.535 3.934 1.591 1 98.94 164 PHE A C 1
ATOM 1294 O O . PHE A 1 164 ? 1.567 3.525 1.055 1 98.94 164 PHE A O 1
ATOM 1301 N N . PHE A 1 165 ? 0.567 4.406 2.744 1 98.94 165 PHE A N 1
ATOM 1302 C CA . PHE A 1 165 ? 1.86 4.629 3.379 1 98.94 165 PHE A CA 1
ATOM 1303 C C . PHE A 1 165 ? 2.322 3.381 4.121 1 98.94 165 PHE A C 1
ATOM 1305 O O . PHE A 1 165 ? 3.496 3.264 4.477 1 98.94 165 PHE A O 1
ATOM 1312 N N . ASN A 1 166 ? 1.436 2.441 4.387 1 98.94 166 ASN A N 1
ATOM 1313 C CA . ASN A 1 166 ? 1.92 1.108 4.727 1 98.94 166 ASN A CA 1
ATOM 1314 C C . ASN A 1 166 ? 2.652 0.46 3.557 1 98.94 166 ASN A C 1
ATOM 1316 O O . ASN A 1 166 ? 3.619 -0.277 3.754 1 98.94 166 ASN A O 1
ATOM 1320 N N . LEU A 1 167 ? 2.186 0.716 2.348 1 98.94 167 LEU A N 1
ATOM 1321 C CA . LEU A 1 167 ? 2.922 0.312 1.155 1 98.94 167 LEU A CA 1
ATOM 1322 C C . LEU A 1 167 ? 4.254 1.05 1.062 1 98.94 167 LEU A C 1
ATOM 1324 O O . LEU A 1 167 ? 5.309 0.424 0.935 1 98.94 167 LEU A O 1
ATOM 1328 N N . SER A 1 168 ? 4.254 2.354 1.176 1 98.88 168 SER A N 1
ATOM 1329 C CA . SER A 1 168 ? 5.438 3.189 1.022 1 98.88 168 SER A CA 1
ATOM 1330 C C . SER A 1 168 ? 6.516 2.812 2.035 1 98.88 168 SER A C 1
ATOM 1332 O O . SER A 1 168 ? 7.695 2.723 1.692 1 98.88 168 SER A O 1
ATOM 1334 N N . ASN A 1 169 ? 6.137 2.553 3.27 1 98.88 169 ASN A N 1
ATOM 1335 C CA . ASN A 1 169 ? 7.074 2.223 4.336 1 98.88 169 ASN A CA 1
ATOM 1336 C C . ASN A 1 169 ? 7.816 0.92 4.051 1 98.88 169 ASN A C 1
ATOM 1338 O O . ASN A 1 169 ? 9.016 0.808 4.32 1 98.88 169 ASN A O 1
ATOM 1342 N N . ARG A 1 170 ? 7.125 -0.009 3.518 1 98.88 170 ARG A N 1
ATOM 1343 C CA . ARG A 1 170 ? 7.746 -1.298 3.225 1 98.88 170 ARG A CA 1
ATOM 1344 C C . ARG A 1 170 ? 8.75 -1.175 2.086 1 98.88 170 ARG A C 1
ATOM 1346 O O . ARG A 1 170 ? 9.852 -1.726 2.16 1 98.88 170 ARG A O 1
ATOM 1353 N N . LEU A 1 171 ? 8.391 -0.406 1.028 1 98.88 171 LEU A N 1
ATOM 1354 C CA . LEU A 1 171 ? 9.336 -0.165 -0.058 1 98.88 171 LEU A CA 1
ATOM 1355 C C . LEU A 1 171 ? 10.57 0.561 0.451 1 98.88 171 LEU A C 1
ATOM 1357 O O . LEU A 1 171 ? 11.703 0.154 0.158 1 98.88 171 LEU A O 1
ATOM 1361 N N . ALA A 1 172 ? 10.344 1.599 1.205 1 98.81 172 ALA A N 1
ATOM 1362 C CA . ALA A 1 172 ? 11.445 2.418 1.704 1 98.81 172 ALA A CA 1
ATOM 1363 C C . ALA A 1 172 ? 12.375 1.602 2.596 1 98.81 172 ALA A C 1
ATOM 1365 O O . ALA A 1 172 ? 13.602 1.716 2.496 1 98.81 172 ALA A O 1
ATOM 1366 N N . SER A 1 173 ? 11.828 0.792 3.449 1 98.69 173 SER A N 1
ATOM 1367 C CA . SER A 1 173 ? 12.625 0.004 4.383 1 98.69 173 SER A CA 1
ATOM 1368 C C . SER A 1 173 ? 13.461 -1.037 3.652 1 98.69 173 SER A C 1
ATOM 1370 O O . SER A 1 173 ? 14.664 -1.159 3.9 1 98.69 173 SER A O 1
ATOM 1372 N N . VAL A 1 174 ? 12.859 -1.767 2.75 1 98.81 174 VAL A N 1
ATOM 1373 C CA . VAL A 1 174 ? 13.586 -2.814 2.043 1 98.81 174 VAL A CA 1
ATOM 1374 C C . VAL A 1 174 ? 14.672 -2.188 1.166 1 98.81 174 VAL A C 1
ATOM 1376 O O . VAL A 1 174 ? 15.773 -2.73 1.049 1 98.81 174 VAL A O 1
ATOM 1379 N N . ALA A 1 175 ? 14.367 -1.047 0.58 1 98.56 175 ALA A N 1
ATOM 1380 C CA . ALA A 1 175 ? 15.32 -0.378 -0.301 1 98.56 175 ALA A CA 1
ATOM 1381 C C . ALA A 1 175 ? 16.453 0.266 0.501 1 98.56 175 ALA A C 1
ATOM 1383 O O . ALA A 1 175 ? 17.5 0.615 -0.055 1 98.56 175 ALA A O 1
ATOM 1384 N N . ASP A 1 176 ? 16.219 0.407 1.81 1 98.44 176 ASP A N 1
ATOM 1385 C CA . ASP A 1 176 ? 17.141 1.17 2.65 1 98.44 176 ASP A CA 1
ATOM 1386 C C . ASP A 1 176 ? 17.281 2.605 2.15 1 98.44 176 ASP A C 1
ATOM 1388 O O . ASP A 1 176 ? 18.391 3.072 1.892 1 98.44 176 ASP A O 1
ATOM 1392 N N . MET A 1 177 ? 16.125 3.281 1.925 1 98.5 177 MET A N 1
ATOM 1393 C CA . MET A 1 177 ? 16.078 4.66 1.445 1 98.5 177 MET A CA 1
ATOM 1394 C C . MET A 1 177 ? 16.578 5.625 2.508 1 98.5 177 MET A C 1
ATOM 1396 O O . MET A 1 177 ? 16.281 5.461 3.693 1 98.5 177 MET A O 1
ATOM 1400 N N . ARG A 1 178 ? 17.188 6.66 2.104 1 98.06 178 ARG A N 1
ATOM 1401 C CA . ARG A 1 178 ? 17.812 7.598 3.027 1 98.06 178 ARG A CA 1
ATOM 1402 C C . ARG A 1 178 ? 17.156 8.969 2.945 1 98.06 178 ARG A C 1
ATOM 1404 O O . ARG A 1 178 ? 16.906 9.477 1.852 1 98.06 178 ARG A O 1
ATOM 1411 N N . PRO A 1 179 ? 16.875 9.531 4.082 1 98.12 179 PRO A N 1
ATOM 1412 C CA . PRO A 1 179 ? 16.297 10.875 4.039 1 98.12 179 PRO A CA 1
ATOM 1413 C C . PRO A 1 179 ? 17.297 11.922 3.535 1 98.12 179 PRO A C 1
ATOM 1415 O O . PRO A 1 179 ? 18.5 11.805 3.787 1 98.12 179 PRO A O 1
ATOM 1418 N N . ASN A 1 180 ? 16.766 12.898 2.85 1 97.81 180 ASN A N 1
ATOM 1419 C CA . ASN A 1 180 ? 17.578 14.07 2.531 1 97.81 180 ASN A CA 1
ATOM 1420 C C . ASN A 1 180 ? 17.922 14.875 3.785 1 97.81 180 ASN A C 1
ATOM 1422 O O . ASN A 1 180 ? 17.078 15.039 4.672 1 97.81 180 ASN A O 1
ATOM 1426 N N . ASP A 1 181 ? 19.094 15.43 3.824 1 96.12 181 ASP A N 1
ATOM 1427 C CA . ASP A 1 181 ? 19.516 16.25 4.961 1 96.12 181 ASP A CA 1
ATOM 1428 C C . ASP A 1 181 ? 18.578 17.438 5.16 1 96.12 181 ASP A C 1
ATOM 1430 O O . ASP A 1 181 ? 18.328 17.844 6.293 1 96.12 181 ASP A O 1
ATOM 1434 N N . GLU A 1 182 ? 18.141 18 4.082 1 95.5 182 GLU A N 1
ATOM 1435 C CA . GLU A 1 182 ? 17.281 19.188 4.094 1 95.5 182 GLU A CA 1
ATOM 1436 C C . GLU A 1 182 ? 16.031 18.953 4.926 1 95.5 182 GLU A C 1
ATOM 1438 O O . GLU A 1 182 ? 15.562 19.859 5.617 1 95.5 182 GLU A O 1
ATOM 1443 N N . PHE A 1 183 ? 15.547 17.75 4.941 1 95.94 183 PHE A N 1
ATOM 1444 C CA . PHE A 1 183 ? 14.297 17.453 5.629 1 95.94 183 PHE A CA 1
ATOM 1445 C C . PHE A 1 183 ? 14.5 17.484 7.141 1 95.94 183 PHE A C 1
ATOM 1447 O O . PHE A 1 183 ? 13.57 17.797 7.887 1 95.94 183 PHE A O 1
ATOM 1454 N N . TYR A 1 184 ? 15.68 17.141 7.676 1 95 184 TYR A N 1
ATOM 1455 C CA . TYR A 1 184 ? 15.938 17.062 9.109 1 95 184 TYR A CA 1
ATOM 1456 C C . TYR A 1 184 ? 15.766 18.438 9.766 1 95 184 TYR A C 1
ATOM 1458 O O . TYR A 1 184 ? 15.289 18.531 10.898 1 95 184 TYR A O 1
ATOM 1466 N N . ALA A 1 185 ? 16.031 19.438 9.031 1 92.25 185 ALA A N 1
ATOM 1467 C CA . ALA A 1 185 ? 16.094 20.766 9.641 1 92.25 185 ALA A CA 1
ATOM 1468 C C . ALA A 1 185 ? 14.844 21.578 9.328 1 92.25 185 ALA A C 1
ATOM 1470 O O . ALA A 1 185 ? 14.57 22.578 9.977 1 92.25 185 ALA A O 1
ATOM 1471 N N . MET A 1 186 ? 14.086 21.109 8.477 1 92.25 186 MET A N 1
ATOM 1472 C CA . MET A 1 186 ? 12.969 21.891 7.949 1 92.25 186 MET A CA 1
ATOM 1473 C C . MET A 1 186 ? 11.914 22.125 9.023 1 92.25 186 MET A C 1
ATOM 1475 O O . MET A 1 186 ? 11.484 21.188 9.695 1 92.25 186 MET A O 1
ATOM 1479 N N . ALA A 1 187 ? 11.562 23.422 9.328 1 91.31 187 ALA A N 1
ATOM 1480 C CA . ALA A 1 187 ? 10.422 23.906 10.102 1 91.31 187 ALA A CA 1
ATOM 1481 C C . ALA A 1 187 ? 10.578 23.578 11.578 1 91.31 187 ALA A C 1
ATOM 1483 O O . ALA A 1 187 ? 9.602 23.266 12.266 1 91.31 187 ALA A O 1
ATOM 1484 N N . ARG A 1 188 ? 11.703 23.328 12.148 1 88.25 188 ARG A N 1
ATOM 1485 C CA . ARG A 1 188 ? 11.938 23.031 13.555 1 88.25 188 ARG A CA 1
ATOM 1486 C C . ARG A 1 188 ? 12.039 24.312 14.383 1 88.25 188 ARG A C 1
ATOM 1488 O O . ARG A 1 188 ? 11.953 24.266 15.609 1 88.25 188 ARG A O 1
ATOM 1495 N N . GLY A 1 189 ? 11.906 25.375 14.094 1 73.5 189 GLY A N 1
ATOM 1496 C CA . GLY A 1 189 ? 11.883 26.547 14.938 1 73.5 189 GLY A CA 1
ATOM 1497 C C . GLY A 1 189 ? 12.578 27.75 14.305 1 73.5 189 GLY A C 1
ATOM 1498 O O . GLY A 1 189 ? 13.609 27.594 13.648 1 73.5 189 GLY A O 1
ATOM 1499 N N . ASP A 1 190 ? 12.047 28.516 13.547 1 52.22 190 ASP A N 1
ATOM 1500 C CA . ASP A 1 190 ? 12.5 29.891 13.758 1 52.22 190 ASP A CA 1
ATOM 1501 C C . ASP A 1 190 ? 11.719 30.562 14.883 1 52.22 190 ASP A C 1
ATOM 1503 O O . ASP A 1 190 ? 10.57 30.203 15.141 1 52.22 190 ASP A O 1
ATOM 1507 N N . MET B 1 1 ? -23.422 -3.166 -10.992 1 85.19 1 MET B N 1
ATOM 1508 C CA . MET B 1 1 ? -22.469 -3.328 -9.898 1 85.19 1 MET B CA 1
ATOM 1509 C C . MET B 1 1 ? -23.047 -4.211 -8.797 1 85.19 1 MET B C 1
ATOM 1511 O O . MET B 1 1 ? -24.266 -4.352 -8.688 1 85.19 1 MET B O 1
ATOM 1515 N N . ASN B 1 2 ? -22.094 -4.949 -8.18 1 86.94 2 ASN B N 1
ATOM 1516 C CA . ASN B 1 2 ? -22.547 -5.734 -7.039 1 86.94 2 ASN B CA 1
ATOM 1517 C C . ASN B 1 2 ? -22.781 -4.852 -5.816 1 86.94 2 ASN B C 1
ATOM 1519 O O . ASN B 1 2 ? -21.844 -4.434 -5.152 1 86.94 2 ASN B O 1
ATOM 1523 N N . ASP B 1 3 ? -24.047 -4.613 -5.461 1 87.94 3 ASP B N 1
ATOM 1524 C CA . ASP B 1 3 ? -24.406 -3.67 -4.406 1 87.94 3 ASP B CA 1
ATOM 1525 C C . ASP B 1 3 ? -23.922 -4.16 -3.045 1 87.94 3 ASP B C 1
ATOM 1527 O O . ASP B 1 3 ? -23.844 -3.383 -2.09 1 87.94 3 ASP B O 1
ATOM 1531 N N . ASP B 1 4 ? -23.578 -5.395 -3.014 1 93.81 4 ASP B N 1
ATOM 1532 C CA . ASP B 1 4 ? -23.125 -5.965 -1.748 1 93.81 4 ASP B CA 1
ATOM 1533 C C . ASP B 1 4 ? -21.625 -6.234 -1.771 1 93.81 4 ASP B C 1
ATOM 1535 O O . ASP B 1 4 ? -21.125 -7.094 -1.038 1 93.81 4 ASP B O 1
ATOM 1539 N N . ALA B 1 5 ? -20.984 -5.457 -2.646 1 97.56 5 ALA B N 1
ATOM 1540 C CA . ALA B 1 5 ? -19.547 -5.656 -2.818 1 97.56 5 ALA B CA 1
ATOM 1541 C C . ALA B 1 5 ? -18.797 -5.281 -1.552 1 97.56 5 ALA B C 1
ATOM 1543 O O . ALA B 1 5 ? -17.688 -5.773 -1.315 1 97.56 5 ALA B O 1
ATOM 1544 N N . MET B 1 6 ? -19.375 -4.387 -0.745 1 97.69 6 MET B N 1
ATOM 1545 C CA . MET B 1 6 ? -18.766 -3.996 0.523 1 97.69 6 MET B CA 1
ATOM 1546 C C . MET B 1 6 ? -19.812 -3.523 1.513 1 97.69 6 MET B C 1
ATOM 1548 O O . MET B 1 6 ? -20.938 -3.176 1.117 1 97.69 6 MET B O 1
ATOM 1552 N N . GLY B 1 7 ? -19.453 -3.475 2.785 1 96.75 7 GLY B N 1
ATOM 1553 C CA . GLY B 1 7 ? -20.469 -3.289 3.805 1 96.75 7 GLY B CA 1
ATOM 1554 C C . GLY B 1 7 ? -20.469 -1.901 4.414 1 96.75 7 GLY B C 1
ATOM 1555 O O . GLY B 1 7 ? -21.469 -1.444 4.945 1 96.75 7 GLY B O 1
ATOM 1556 N N . ARG B 1 8 ? -19.375 -1.169 4.281 1 97.94 8 ARG B N 1
ATOM 1557 C CA . ARG B 1 8 ? -19.281 0.012 5.133 1 97.94 8 ARG B CA 1
ATOM 1558 C C . ARG B 1 8 ? -19.328 1.291 4.305 1 97.94 8 ARG B C 1
ATOM 1560 O O . ARG B 1 8 ? -19.422 2.391 4.852 1 97.94 8 ARG B O 1
ATOM 1567 N N . PHE B 1 9 ? -19.219 1.214 2.998 1 97.69 9 PHE B N 1
ATOM 1568 C CA . PHE B 1 9 ? -19.312 2.338 2.076 1 97.69 9 PHE B CA 1
ATOM 1569 C C . PHE B 1 9 ? -20.297 2.033 0.954 1 97.69 9 PHE B C 1
ATOM 1571 O O . PHE B 1 9 ? -20.547 0.867 0.648 1 97.69 9 PHE B O 1
ATOM 1578 N N . HIS B 1 10 ? -20.781 3.07 0.384 1 96.5 10 HIS B N 1
ATOM 1579 C CA . HIS B 1 10 ? -21.734 2.873 -0.695 1 96.5 10 HIS B CA 1
ATOM 1580 C C . HIS B 1 10 ? -21.047 2.385 -1.965 1 96.5 10 HIS B C 1
ATOM 1582 O O . HIS B 1 10 ? -19.953 2.832 -2.291 1 96.5 10 HIS B O 1
ATOM 1588 N N . VAL B 1 11 ? -21.688 1.465 -2.662 1 98.06 11 VAL B N 1
ATOM 1589 C CA . VAL B 1 11 ? -21.234 1.014 -3.977 1 98.06 11 VAL B CA 1
ATOM 1590 C C . VAL B 1 11 ? -21.969 1.797 -5.066 1 98.06 11 VAL B C 1
ATOM 1592 O O . VAL B 1 11 ? -23.203 1.741 -5.16 1 98.06 11 VAL B O 1
ATOM 1595 N N . PRO B 1 12 ? -21.25 2.486 -5.875 1 97.44 12 PRO B N 1
ATOM 1596 C CA . PRO B 1 12 ? -21.922 3.307 -6.883 1 97.44 12 PRO B CA 1
ATOM 1597 C C . PRO B 1 12 ? -22.609 2.471 -7.961 1 97.44 12 PRO B C 1
ATOM 1599 O O . PRO B 1 12 ? -22.203 1.33 -8.211 1 97.44 12 PRO B O 1
ATOM 1602 N N . ASP B 1 13 ? -23.547 3.158 -8.602 1 97.19 13 ASP B N 1
ATOM 1603 C CA . ASP B 1 13 ? -24.172 2.562 -9.781 1 97.19 13 ASP B CA 1
ATOM 1604 C C . ASP B 1 13 ? -23.234 2.613 -10.984 1 97.19 13 ASP B C 1
ATOM 1606 O O . ASP B 1 13 ? -22.562 3.623 -11.219 1 97.19 13 ASP B O 1
ATOM 1610 N N . HIS B 1 14 ? -23.266 1.479 -11.688 1 97.31 14 HIS B N 1
ATOM 1611 C CA . HIS B 1 14 ? -22.422 1.372 -12.875 1 97.31 14 HIS B CA 1
ATOM 1612 C C . HIS B 1 14 ? -22.609 2.572 -13.797 1 97.31 14 HIS B C 1
ATOM 1614 O O . HIS B 1 14 ? -21.641 3.15 -14.281 1 97.31 14 HIS B O 1
ATOM 1620 N N . ASP B 1 15 ? -23.844 3.039 -13.992 1 96.75 15 ASP B N 1
ATOM 1621 C CA . ASP B 1 15 ? -24.156 4.086 -14.953 1 96.75 15 ASP B CA 1
ATOM 1622 C C . ASP B 1 15 ? -23.703 5.453 -14.461 1 96.75 15 ASP B C 1
ATOM 1624 O O . ASP B 1 15 ? -23.594 6.402 -15.242 1 96.75 15 ASP B O 1
ATOM 1628 N N . ASP B 1 16 ? -23.422 5.621 -13.148 1 97.19 16 ASP B N 1
ATOM 1629 C CA . ASP B 1 16 ? -23 6.891 -12.562 1 97.19 16 ASP B CA 1
ATOM 1630 C C . ASP B 1 16 ? -21.484 7.051 -12.625 1 97.19 16 ASP B C 1
ATOM 1632 O O . ASP B 1 16 ? -20.953 8.133 -12.352 1 97.19 16 ASP B O 1
ATOM 1636 N N . LEU B 1 17 ? -20.797 5.996 -13.031 1 98.19 17 LEU B N 1
ATOM 1637 C CA . LEU B 1 17 ? -19.344 6.016 -13.07 1 98.19 17 LEU B CA 1
ATOM 1638 C C . LEU B 1 17 ? -18.844 6.715 -14.328 1 98.19 17 LEU B C 1
ATOM 1640 O O . LEU B 1 17 ? -19.531 6.711 -15.359 1 98.19 17 LEU B O 1
ATOM 1644 N N . PRO B 1 18 ? -17.656 7.32 -14.242 1 98.56 18 PRO B N 1
ATOM 1645 C CA . PRO B 1 18 ? -17.016 7.789 -15.469 1 98.56 18 PRO B CA 1
ATOM 1646 C C . PRO B 1 18 ? -16.875 6.688 -16.516 1 98.56 18 PRO B C 1
ATOM 1648 O O . PRO B 1 18 ? -16.672 5.523 -16.172 1 98.56 18 PRO B O 1
ATOM 1651 N N . GLU B 1 19 ? -16.859 7.055 -17.75 1 98.5 19 GLU B N 1
ATOM 1652 C CA . GLU B 1 19 ? -16.875 6.121 -18.859 1 98.5 19 GLU B CA 1
ATOM 1653 C C . GLU B 1 19 ? -15.664 5.184 -18.797 1 98.5 19 GLU B C 1
ATOM 1655 O O . GLU B 1 19 ? -15.789 3.988 -19.078 1 98.5 19 GLU B O 1
ATOM 1660 N N . ASP B 1 20 ? -14.516 5.668 -18.469 1 98.69 20 ASP B N 1
ATOM 1661 C CA . ASP B 1 20 ? -13.305 4.852 -18.453 1 98.69 20 ASP B CA 1
ATOM 1662 C C . ASP B 1 20 ? -13.406 3.75 -17.406 1 98.69 20 ASP B C 1
ATOM 1664 O O . ASP B 1 20 ? -12.914 2.637 -17.609 1 98.69 20 ASP B O 1
ATOM 1668 N N . LEU B 1 21 ? -14.008 4.039 -16.266 1 98.56 21 LEU B N 1
ATOM 1669 C CA . LEU B 1 21 ? -14.211 3.008 -15.258 1 98.56 21 LEU B CA 1
ATOM 1670 C C . LEU B 1 21 ? -15.211 1.964 -15.734 1 98.56 21 LEU B C 1
ATOM 1672 O O . LEU B 1 21 ? -15 0.763 -15.555 1 98.56 21 LEU B O 1
ATOM 1676 N N . ARG B 1 22 ? -16.312 2.467 -16.312 1 98.56 22 ARG B N 1
ATOM 1677 C CA . ARG B 1 22 ? -17.312 1.536 -16.828 1 98.56 22 ARG B CA 1
ATOM 1678 C C . ARG B 1 22 ? -16.688 0.562 -17.828 1 98.56 22 ARG B C 1
ATOM 1680 O O . ARG B 1 22 ? -16.922 -0.645 -17.766 1 98.56 22 ARG B O 1
ATOM 1687 N N . GLU B 1 23 ? -15.891 1.071 -18.672 1 98.69 23 GLU B N 1
ATOM 1688 C CA . GLU B 1 23 ? -15.242 0.244 -19.688 1 98.69 23 GLU B CA 1
ATOM 1689 C C . GLU B 1 23 ? -14.312 -0.778 -19.047 1 98.69 23 GLU B C 1
ATOM 1691 O O . GLU B 1 23 ? -14.305 -1.948 -19.438 1 98.69 23 GLU B O 1
ATOM 1696 N N . ARG B 1 24 ? -13.539 -0.329 -18.109 1 98.44 24 ARG B N 1
ATOM 1697 C CA . ARG B 1 24 ? -12.609 -1.22 -17.422 1 98.44 24 ARG B CA 1
ATOM 1698 C C . ARG B 1 24 ? -13.352 -2.332 -16.688 1 98.44 24 ARG B C 1
ATOM 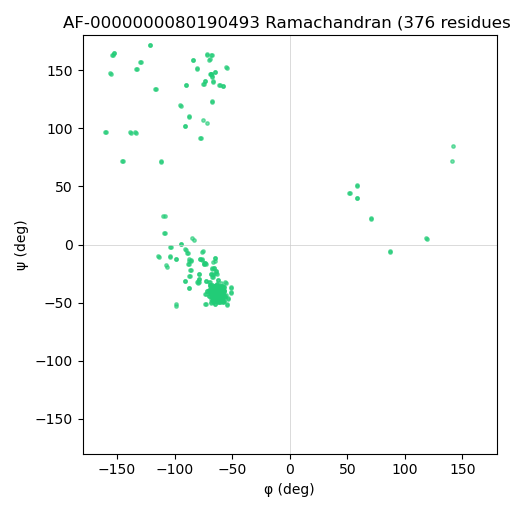1700 O O . ARG B 1 24 ? -12.961 -3.5 -16.766 1 98.44 24 ARG B O 1
ATOM 1707 N N . ILE B 1 25 ? -14.383 -1.989 -15.992 1 98.38 25 ILE B N 1
ATOM 1708 C CA . ILE B 1 25 ? -15.172 -2.949 -15.234 1 98.38 25 ILE B CA 1
ATOM 1709 C C . ILE B 1 25 ? -15.844 -3.936 -16.188 1 98.38 25 ILE B C 1
ATOM 1711 O O . ILE B 1 25 ? -15.836 -5.145 -15.945 1 98.38 25 ILE B O 1
ATOM 1715 N N . ASP B 1 26 ? -16.375 -3.412 -17.281 1 98.44 26 ASP B N 1
ATOM 1716 C CA . ASP B 1 26 ? -17.047 -4.266 -18.266 1 98.44 26 ASP B CA 1
ATOM 1717 C C . ASP B 1 26 ? -16.062 -5.266 -18.875 1 98.44 26 ASP B C 1
ATOM 1719 O O . ASP B 1 26 ? -16.406 -6.434 -19.078 1 98.44 26 ASP B O 1
ATOM 1723 N N . GLU B 1 27 ? -14.914 -4.812 -19.188 1 98.25 27 GLU B N 1
ATOM 1724 C CA . GLU B 1 27 ? -13.891 -5.691 -19.734 1 98.25 27 GLU B CA 1
ATOM 1725 C C . GLU B 1 27 ? -13.547 -6.824 -18.781 1 98.25 27 GLU B C 1
ATOM 1727 O O . GLU B 1 27 ? -13.445 -7.984 -19.188 1 98.25 27 GLU B O 1
ATOM 1732 N N . GLU B 1 28 ? -13.367 -6.523 -17.547 1 97.25 28 GLU B N 1
ATOM 1733 C CA . GLU B 1 28 ? -13.047 -7.539 -16.547 1 97.25 28 GLU B CA 1
ATOM 1734 C C . GLU B 1 28 ? -14.219 -8.492 -16.328 1 97.25 28 GLU B C 1
ATOM 1736 O O . GLU B 1 28 ? -14.016 -9.688 -16.125 1 97.25 28 GLU B O 1
ATOM 1741 N N . THR B 1 29 ? -15.359 -7.949 -16.328 1 97.81 29 THR B N 1
ATOM 1742 C CA . THR B 1 29 ? -16.562 -8.75 -16.156 1 97.81 29 THR B CA 1
ATOM 1743 C C . THR B 1 29 ? -16.703 -9.773 -17.281 1 97.81 29 THR B C 1
ATOM 1745 O O . THR B 1 29 ? -17.031 -10.938 -17.031 1 97.81 29 THR B O 1
ATOM 1748 N N . GLU B 1 30 ? -16.5 -9.305 -18.453 1 97.88 30 GLU B N 1
ATOM 1749 C CA . GLU B 1 30 ? -16.562 -10.203 -19.594 1 97.88 30 GLU B CA 1
ATOM 1750 C C . GLU B 1 30 ? -15.5 -11.297 -19.5 1 97.88 30 GLU B C 1
ATOM 1752 O O . GLU B 1 30 ? -15.781 -12.469 -19.75 1 97.88 30 GLU B O 1
ATOM 1757 N N . ARG B 1 31 ? -14.359 -10.969 -19.188 1 96.44 31 ARG B N 1
ATOM 1758 C CA . ARG B 1 31 ? -13.242 -11.906 -19.094 1 96.44 31 ARG B CA 1
ATOM 1759 C C . ARG B 1 31 ? -13.477 -12.938 -18 1 96.44 31 ARG B C 1
ATOM 1761 O O . ARG B 1 31 ? -13.281 -14.133 -18.219 1 96.44 31 ARG B O 1
ATOM 1768 N N . ALA B 1 32 ? -13.914 -12.492 -16.844 1 95.31 32 ALA B N 1
ATOM 1769 C CA . ALA B 1 32 ? -14.039 -13.352 -15.68 1 95.31 32 ALA B CA 1
ATOM 1770 C C . ALA B 1 32 ? -15.383 -14.078 -15.672 1 95.31 32 ALA B C 1
ATOM 1772 O O . ALA B 1 32 ? -15.547 -15.086 -14.984 1 95.31 32 ALA B O 1
ATOM 1773 N N . GLY B 1 33 ? -16.359 -13.547 -16.375 1 96.75 33 GLY B N 1
ATOM 1774 C CA . GLY B 1 33 ? -17.719 -14.07 -16.344 1 96.75 33 GLY B CA 1
ATOM 1775 C C . GLY B 1 33 ? -18.562 -13.484 -15.227 1 96.75 33 GLY B C 1
ATOM 1776 O O . GLY B 1 33 ? -19.734 -13.812 -15.094 1 96.75 33 GLY B O 1
ATOM 1777 N N . PHE B 1 34 ? -17.969 -12.734 -14.414 1 97 34 PHE B N 1
ATOM 1778 C CA . PHE B 1 34 ? -18.625 -11.977 -13.352 1 97 34 PHE B CA 1
ATOM 1779 C C . PHE B 1 34 ? -17.828 -10.727 -13.008 1 97 34 PHE B C 1
ATOM 1781 O O . PHE B 1 34 ? -16.656 -10.602 -13.398 1 97 34 PHE B O 1
ATOM 1788 N N . THR B 1 35 ? -18.406 -9.758 -12.281 1 97.56 35 THR B N 1
ATOM 1789 C CA . THR B 1 35 ? -17.688 -8.57 -11.828 1 97.56 35 THR B CA 1
ATOM 1790 C C . THR B 1 35 ? -17 -8.836 -10.492 1 97.56 35 THR B C 1
ATOM 1792 O O . THR B 1 35 ? -17.656 -8.977 -9.469 1 97.56 35 THR B O 1
ATOM 1795 N N . PRO B 1 36 ? -15.742 -8.898 -10.484 1 98.12 36 PRO B N 1
ATOM 1796 C CA . PRO B 1 36 ? -15.086 -8.984 -9.18 1 98.12 36 PRO B CA 1
ATOM 1797 C C . PRO B 1 36 ? -15.43 -7.809 -8.266 1 98.12 36 PRO B C 1
ATOM 1799 O O . PRO B 1 36 ? -15.406 -6.652 -8.703 1 98.12 36 PRO B O 1
ATOM 1802 N N . ASN B 1 37 ? -15.688 -8.078 -7.043 1 98.5 37 ASN B N 1
ATOM 1803 C CA . ASN B 1 37 ? -16.234 -7.086 -6.121 1 98.5 37 ASN B CA 1
ATOM 1804 C C . ASN B 1 37 ? -15.227 -5.977 -5.832 1 98.5 37 ASN B C 1
ATOM 1806 O O . ASN B 1 37 ? -15.609 -4.875 -5.426 1 98.5 37 ASN B O 1
ATOM 1810 N N . VAL B 1 38 ? -13.914 -6.277 -6.078 1 98.62 38 VAL B N 1
ATOM 1811 C CA . VAL B 1 38 ? -12.914 -5.246 -5.852 1 98.62 38 VAL B CA 1
ATOM 1812 C C . VAL B 1 38 ? -13.164 -4.066 -6.789 1 98.62 38 VAL B C 1
ATOM 1814 O O . VAL B 1 38 ? -12.953 -2.912 -6.41 1 98.62 38 VAL B O 1
ATOM 1817 N N . PHE B 1 39 ? -13.633 -4.285 -7.977 1 98.62 39 PHE B N 1
ATOM 1818 C CA . PHE B 1 39 ? -13.914 -3.213 -8.922 1 98.62 39 PHE B CA 1
ATOM 1819 C C . PHE B 1 39 ? -15.117 -2.389 -8.469 1 98.62 39 PHE B C 1
ATOM 1821 O O . PHE B 1 39 ? -15.07 -1.157 -8.492 1 98.62 39 PHE B O 1
ATOM 1828 N N . SER B 1 40 ? -16.141 -3.064 -8.047 1 98.31 40 SER B N 1
ATOM 1829 C CA . SER B 1 40 ? -17.344 -2.389 -7.551 1 98.31 40 SER B CA 1
ATOM 1830 C C . SER B 1 40 ? -17.031 -1.544 -6.32 1 98.31 40 SER B C 1
ATOM 1832 O O . SER B 1 40 ? -17.484 -0.404 -6.215 1 98.31 40 SER B O 1
ATOM 1834 N N . ALA B 1 41 ? -16.266 -2.129 -5.445 1 98.5 41 ALA B N 1
ATOM 1835 C CA . ALA B 1 41 ? -15.953 -1.464 -4.18 1 98.5 41 ALA B CA 1
ATOM 1836 C C . ALA B 1 41 ? -15.086 -0.228 -4.406 1 98.5 41 ALA B C 1
ATOM 1838 O O . ALA B 1 41 ? -15.414 0.861 -3.93 1 98.5 41 ALA B O 1
ATOM 1839 N N . LEU B 1 42 ? -14.039 -0.383 -5.203 1 98.62 42 LEU B N 1
ATOM 1840 C CA . LEU B 1 42 ? -13.078 0.702 -5.359 1 98.62 42 LEU B CA 1
ATOM 1841 C C . LEU B 1 42 ? -13.633 1.792 -6.27 1 98.62 42 LEU B C 1
ATOM 1843 O O . LEU B 1 42 ? -13.117 2.91 -6.297 1 98.62 42 LEU B O 1
ATOM 1847 N N . ALA B 1 43 ? -14.734 1.485 -6.973 1 98.38 43 ALA B N 1
ATOM 1848 C CA . ALA B 1 43 ? -15.398 2.498 -7.793 1 98.38 43 ALA B CA 1
ATOM 1849 C C . ALA B 1 43 ? -15.961 3.621 -6.93 1 98.38 43 ALA B C 1
ATOM 1851 O O . ALA B 1 43 ? -16.328 4.684 -7.445 1 98.38 43 ALA B O 1
ATOM 1852 N N . TYR B 1 44 ? -16 3.426 -5.637 1 98 44 TYR B N 1
ATOM 1853 C CA . TYR B 1 44 ? -16.438 4.441 -4.684 1 98 44 TYR B CA 1
ATOM 1854 C C . TYR B 1 44 ? -15.703 5.758 -4.918 1 98 44 TYR B C 1
ATOM 1856 O O . TYR B 1 44 ? -16.281 6.832 -4.754 1 98 44 TYR B O 1
ATOM 1864 N N . LYS B 1 45 ? -14.484 5.734 -5.254 1 98.5 45 LYS B N 1
ATOM 1865 C CA . LYS B 1 45 ? -13.641 6.902 -5.492 1 98.5 45 LYS B CA 1
ATOM 1866 C C . LYS B 1 45 ? -12.836 6.742 -6.777 1 98.5 45 LYS B C 1
ATOM 1868 O O . LYS B 1 45 ? -11.703 6.246 -6.746 1 98.5 45 LYS B O 1
ATOM 1873 N N . PRO B 1 46 ? -13.312 7.281 -7.844 1 98.62 46 PRO B N 1
ATOM 1874 C CA . PRO B 1 46 ? -12.766 7.02 -9.18 1 98.62 46 PRO B CA 1
ATOM 1875 C C . PRO B 1 46 ? -11.281 7.363 -9.289 1 98.62 46 PRO B C 1
ATOM 1877 O O . PRO B 1 46 ? -10.531 6.645 -9.945 1 98.62 46 PRO B O 1
ATOM 1880 N N . SER B 1 47 ? -10.82 8.414 -8.695 1 98.75 47 SER B N 1
ATOM 1881 C CA . SER B 1 47 ? -9.406 8.773 -8.766 1 98.75 47 SER B CA 1
ATOM 1882 C C . SER B 1 47 ? -8.531 7.719 -8.094 1 98.75 47 SER B C 1
ATOM 1884 O O . SER B 1 47 ? -7.484 7.344 -8.625 1 98.75 47 SER B O 1
ATOM 1886 N N . HIS B 1 48 ? -9.016 7.207 -6.957 1 98.69 48 HIS B N 1
ATOM 1887 C CA . HIS B 1 48 ? -8.297 6.145 -6.266 1 98.69 48 HIS B CA 1
ATOM 1888 C C . HIS B 1 48 ? -8.344 4.84 -7.055 1 98.69 48 HIS B C 1
ATOM 1890 O O . HIS B 1 48 ? -7.344 4.117 -7.129 1 98.69 48 HIS B O 1
ATOM 1896 N N . PHE B 1 49 ? -9.5 4.617 -7.703 1 98.75 49 PHE B N 1
ATOM 1897 C CA . PHE B 1 49 ? -9.703 3.438 -8.531 1 98.75 49 PHE B CA 1
ATOM 1898 C C . PHE B 1 49 ? -8.656 3.367 -9.641 1 98.75 49 PHE B C 1
ATOM 1900 O O . PHE B 1 49 ? -7.973 2.355 -9.789 1 98.75 49 PHE B O 1
ATOM 1907 N N . ARG B 1 50 ? -8.469 4.438 -10.352 1 98.75 50 ARG B N 1
ATOM 1908 C CA . ARG B 1 50 ? -7.523 4.48 -11.461 1 98.75 50 ARG B CA 1
ATOM 1909 C C . ARG B 1 50 ? -6.105 4.188 -10.984 1 98.75 50 ARG B C 1
ATOM 1911 O O . ARG B 1 50 ? -5.414 3.34 -11.562 1 98.75 50 ARG B O 1
ATOM 1918 N N . ALA B 1 51 ? -5.754 4.82 -9.969 1 98.75 51 ALA B N 1
ATOM 1919 C CA . ALA B 1 51 ? -4.387 4.695 -9.469 1 98.75 51 ALA B CA 1
ATOM 1920 C C . ALA B 1 51 ? -4.125 3.289 -8.93 1 98.75 51 ALA B C 1
ATOM 1922 O O . ALA B 1 51 ? -3.053 2.725 -9.156 1 98.75 51 ALA B O 1
ATOM 1923 N N . PHE B 1 52 ? -5.105 2.729 -8.234 1 98.81 52 PHE B N 1
ATOM 1924 C CA . PHE B 1 52 ? -4.984 1.395 -7.66 1 98.81 52 PHE B CA 1
ATOM 1925 C C . PHE B 1 52 ? -4.754 0.354 -8.75 1 98.81 52 PHE B C 1
ATOM 1927 O O . PHE B 1 52 ? -3.811 -0.435 -8.672 1 98.81 52 PHE B O 1
ATOM 1934 N N . PHE B 1 53 ? -5.562 0.4 -9.734 1 98.69 53 PHE B N 1
ATOM 1935 C CA . PHE B 1 53 ? -5.492 -0.658 -10.734 1 98.69 53 PHE B CA 1
ATOM 1936 C C . PHE B 1 53 ? -4.324 -0.425 -11.688 1 98.69 53 PHE B C 1
ATOM 1938 O O . PHE B 1 53 ? -3.707 -1.379 -12.164 1 98.69 53 PHE B O 1
ATOM 1945 N N . ASP B 1 54 ? -3.949 0.854 -11.914 1 98.62 54 ASP B N 1
ATOM 1946 C CA . ASP B 1 54 ? -2.725 1.115 -12.664 1 98.62 54 ASP B CA 1
ATOM 1947 C C . ASP B 1 54 ? -1.511 0.52 -11.953 1 98.62 54 ASP B C 1
ATOM 1949 O O . ASP B 1 54 ? -0.61 -0.021 -12.594 1 98.62 54 ASP B O 1
ATOM 1953 N N . TYR B 1 55 ? -1.492 0.666 -10.656 1 98.88 55 TYR B N 1
ATOM 1954 C CA . TYR B 1 55 ? -0.383 0.124 -9.875 1 98.88 55 TYR B CA 1
ATOM 1955 C C . TYR B 1 55 ? -0.382 -1.399 -9.914 1 98.88 55 TYR B C 1
ATOM 1957 O O . TYR B 1 55 ? 0.654 -2.02 -10.172 1 98.88 55 TYR B O 1
ATOM 1965 N N . HIS B 1 56 ? -1.533 -1.994 -9.703 1 98.69 56 HIS B N 1
ATOM 1966 C CA . HIS B 1 56 ? -1.666 -3.443 -9.805 1 98.69 56 HIS B CA 1
ATOM 1967 C C . HIS B 1 56 ? -1.164 -3.951 -11.148 1 98.69 56 HIS B C 1
ATOM 1969 O O . HIS B 1 56 ? -0.4 -4.918 -11.211 1 98.69 56 HIS B O 1
ATOM 1975 N N . ASP B 1 57 ? -1.556 -3.311 -12.242 1 98.5 57 ASP B N 1
ATOM 1976 C CA . ASP B 1 57 ? -1.159 -3.711 -13.586 1 98.5 57 ASP B CA 1
ATOM 1977 C C . ASP B 1 57 ? 0.354 -3.604 -13.766 1 98.5 57 ASP B C 1
ATOM 1979 O O . ASP B 1 57 ? 0.976 -4.484 -14.359 1 98.5 57 ASP B O 1
ATOM 1983 N N . ALA B 1 58 ? 0.944 -2.561 -13.273 1 98.62 58 ALA B N 1
ATOM 1984 C CA . ALA B 1 58 ? 2.391 -2.389 -13.391 1 98.62 58 ALA B CA 1
ATOM 1985 C C . ALA B 1 58 ? 3.133 -3.539 -12.711 1 98.62 58 ALA B C 1
ATOM 1987 O O . ALA B 1 58 ? 4.16 -4 -13.211 1 98.62 58 ALA B O 1
ATOM 1988 N N . LEU B 1 59 ? 2.625 -4.051 -11.617 1 98.62 59 LEU B N 1
ATOM 1989 C CA . LEU B 1 59 ? 3.271 -5.105 -10.844 1 98.62 59 LEU B CA 1
ATOM 1990 C C . LEU B 1 59 ? 3.205 -6.441 -11.578 1 98.62 59 LEU B C 1
ATOM 1992 O O . LEU B 1 59 ? 4.164 -7.219 -11.547 1 98.62 59 LEU B O 1
ATOM 1996 N N . VAL B 1 60 ? 2.07 -6.676 -12.188 1 97.88 60 VAL B N 1
ATOM 1997 C CA . VAL B 1 60 ? 1.85 -8 -12.758 1 97.88 60 VAL B CA 1
ATOM 1998 C C . VAL B 1 60 ? 2.404 -8.047 -14.18 1 97.88 60 VAL B C 1
ATOM 2000 O O . VAL B 1 60 ? 2.871 -9.094 -14.633 1 97.88 60 VAL B O 1
ATOM 2003 N N . GLU B 1 61 ? 2.461 -6.926 -14.836 1 97.75 61 GLU B N 1
ATOM 2004 C CA . GLU B 1 61 ? 2.871 -6.906 -16.234 1 97.75 61 GLU B CA 1
ATOM 2005 C C . GLU B 1 61 ? 4.379 -6.707 -16.375 1 97.75 61 GLU B C 1
ATOM 2007 O O . GLU B 1 61 ? 4.988 -7.164 -17.344 1 97.75 61 GLU B O 1
ATOM 2012 N N . ASP B 1 62 ? 4.961 -6.016 -15.477 1 98.38 62 ASP B N 1
ATOM 2013 C CA . ASP B 1 62 ? 6.387 -5.711 -15.539 1 98.38 62 ASP B CA 1
ATOM 2014 C C . ASP B 1 62 ? 7.148 -6.43 -14.43 1 98.38 62 ASP B C 1
ATOM 2016 O O . ASP B 1 62 ? 7.688 -5.789 -13.523 1 98.38 62 ASP B O 1
ATOM 2020 N N . THR B 1 63 ? 7.27 -7.73 -14.562 1 98.44 63 THR B N 1
ATOM 2021 C CA . THR B 1 63 ? 7.941 -8.539 -13.547 1 98.44 63 THR B CA 1
ATOM 2022 C C . THR B 1 63 ? 8.477 -9.828 -14.164 1 98.44 63 THR B C 1
ATOM 2024 O O . THR B 1 63 ? 7.895 -10.367 -15.109 1 98.44 63 THR B O 1
ATOM 2027 N N . ASP B 1 64 ? 9.57 -10.258 -13.648 1 97.75 64 ASP B N 1
ATOM 2028 C CA . ASP B 1 64 ? 10.117 -11.547 -14.062 1 97.75 64 ASP B CA 1
ATOM 2029 C C . ASP B 1 64 ? 9.586 -12.672 -13.18 1 97.75 64 ASP B C 1
ATOM 2031 O O . ASP B 1 64 ? 9.875 -13.852 -13.422 1 97.75 64 ASP B O 1
ATOM 2035 N N . LEU B 1 65 ? 8.836 -12.336 -12.172 1 98.56 65 LEU B N 1
ATOM 2036 C CA . LEU B 1 65 ? 8.219 -13.359 -11.336 1 98.56 65 LEU B CA 1
ATOM 2037 C C . LEU B 1 65 ? 7.184 -14.148 -12.125 1 98.56 65 LEU B C 1
ATOM 2039 O O . LEU B 1 65 ? 6.438 -13.578 -12.93 1 98.56 65 LEU B O 1
ATOM 2043 N N . ALA B 1 66 ? 7.176 -15.438 -11.875 1 98.25 66 ALA B N 1
ATOM 2044 C CA . ALA B 1 66 ? 6.082 -16.25 -12.406 1 98.25 66 ALA B CA 1
ATOM 2045 C C . ALA B 1 66 ? 4.75 -15.844 -11.781 1 98.25 66 ALA B C 1
ATOM 2047 O O . ALA B 1 66 ? 4.707 -15.375 -10.641 1 98.25 66 ALA B O 1
ATOM 2048 N N . ARG B 1 67 ? 3.717 -15.992 -12.57 1 98.19 67 ARG B N 1
ATOM 2049 C CA . ARG B 1 67 ? 2.398 -15.594 -12.094 1 98.19 67 ARG B CA 1
ATOM 2050 C C . ARG B 1 67 ? 2.041 -16.328 -10.805 1 98.19 67 ARG B C 1
ATOM 2052 O O . ARG B 1 67 ? 1.415 -15.766 -9.906 1 98.19 67 ARG B O 1
ATOM 2059 N N . GLU B 1 68 ? 2.361 -17.578 -10.719 1 97.88 68 GLU B N 1
ATOM 2060 C CA . GLU B 1 68 ? 2.064 -18.328 -9.5 1 97.88 68 GLU B CA 1
ATOM 2061 C C . GLU B 1 68 ? 2.793 -17.734 -8.297 1 97.88 68 GLU B C 1
ATOM 2063 O O . GLU B 1 68 ? 2.268 -17.75 -7.18 1 97.88 68 GLU B O 1
ATOM 2068 N N . GLU B 1 69 ? 4.035 -17.266 -8.477 1 98.75 69 GLU B N 1
ATOM 2069 C CA . GLU B 1 69 ? 4.789 -16.656 -7.387 1 98.75 69 GLU B CA 1
ATOM 2070 C C . GLU B 1 69 ? 4.098 -15.383 -6.887 1 98.75 69 GLU B C 1
ATOM 2072 O O . GLU B 1 69 ? 4.023 -15.148 -5.68 1 98.75 69 GLU B O 1
ATOM 2077 N N . VAL B 1 70 ? 3.609 -14.617 -7.844 1 98.88 70 VAL B N 1
ATOM 2078 C CA . VAL B 1 70 ? 2.885 -13.398 -7.484 1 98.88 70 VAL B CA 1
ATOM 2079 C C . VAL B 1 70 ? 1.678 -13.758 -6.621 1 98.88 70 VAL B C 1
ATOM 2081 O O . VAL B 1 70 ? 1.474 -13.164 -5.559 1 98.88 70 VAL B O 1
ATOM 2084 N N . GLU B 1 71 ? 0.94 -14.727 -7.035 1 98.81 71 GLU B N 1
ATOM 2085 C CA . GLU B 1 71 ? -0.258 -15.094 -6.289 1 98.81 71 GLU B CA 1
ATOM 2086 C C . GLU B 1 71 ? 0.1 -15.719 -4.945 1 98.81 71 GLU B C 1
ATOM 2088 O O . GLU B 1 71 ? -0.617 -15.539 -3.959 1 98.81 71 GLU B O 1
ATOM 2093 N N . MET B 1 72 ? 1.188 -16.469 -4.898 1 98.88 72 MET B N 1
ATOM 2094 C CA . MET B 1 72 ? 1.648 -17.031 -3.629 1 98.88 72 MET B CA 1
ATOM 2095 C C . MET B 1 72 ? 1.94 -15.914 -2.627 1 98.88 72 MET B C 1
ATOM 2097 O O . MET B 1 72 ? 1.55 -16 -1.462 1 98.88 72 MET B O 1
ATOM 2101 N N . LEU B 1 73 ? 2.607 -14.883 -3.072 1 98.94 73 LEU B N 1
ATOM 2102 C CA . LEU B 1 73 ? 2.912 -13.734 -2.223 1 98.94 73 LEU B CA 1
ATOM 2103 C C . LEU B 1 73 ? 1.632 -13.086 -1.704 1 98.94 73 LEU B C 1
ATOM 2105 O O . LEU B 1 73 ? 1.502 -12.836 -0.505 1 98.94 73 LEU B O 1
ATOM 2109 N N . ILE B 1 74 ? 0.699 -12.875 -2.609 1 98.94 74 ILE B N 1
ATOM 2110 C CA . ILE B 1 74 ? -0.534 -12.156 -2.295 1 98.94 74 ILE B CA 1
ATOM 2111 C C . ILE B 1 74 ? -1.336 -12.945 -1.262 1 98.94 74 ILE B C 1
ATOM 2113 O O . ILE B 1 74 ? -1.775 -12.391 -0.251 1 98.94 74 ILE B O 1
ATOM 2117 N N . VAL B 1 75 ? -1.483 -14.227 -1.479 1 98.94 75 VAL B N 1
ATOM 2118 C CA . VAL B 1 75 ? -2.277 -15.062 -0.584 1 98.94 75 VAL B CA 1
ATOM 2119 C C . VAL B 1 75 ? -1.622 -15.109 0.793 1 98.94 75 VAL B C 1
ATOM 2121 O O . VAL B 1 75 ? -2.301 -14.992 1.815 1 98.94 75 VAL B O 1
ATOM 2124 N N . THR B 1 76 ? -0.334 -15.273 0.852 1 98.94 76 THR B N 1
ATOM 2125 C CA . THR B 1 76 ? 0.39 -15.367 2.115 1 98.94 76 THR B CA 1
ATOM 2126 C C . THR B 1 76 ? 0.262 -14.078 2.916 1 98.94 76 THR B C 1
ATOM 2128 O O . THR B 1 76 ? -0.1 -14.102 4.094 1 98.94 76 THR B O 1
ATOM 2131 N N . VAL B 1 77 ? 0.496 -12.984 2.26 1 98.81 77 VAL B N 1
ATOM 2132 C CA . VAL B 1 77 ? 0.443 -11.68 2.914 1 98.81 77 VAL B CA 1
ATOM 2133 C C . VAL B 1 77 ? -0.988 -11.383 3.359 1 98.81 77 VAL B C 1
ATOM 2135 O O . VAL B 1 77 ? -1.206 -10.828 4.438 1 98.81 77 VAL B O 1
ATOM 2138 N N . SER B 1 78 ? -1.927 -11.719 2.541 1 98.88 78 SER B N 1
ATOM 2139 C CA . SER B 1 78 ? -3.33 -11.492 2.873 1 98.88 78 SER B CA 1
ATOM 2140 C C . SER B 1 78 ? -3.76 -12.352 4.062 1 98.88 78 SER B C 1
ATOM 2142 O O . SER B 1 78 ? -4.602 -11.93 4.859 1 98.88 78 SER B O 1
ATOM 2144 N N . GLY B 1 79 ? -3.229 -13.562 4.168 1 98.75 79 GLY B N 1
ATOM 2145 C CA . GLY B 1 79 ? -3.451 -14.375 5.352 1 98.75 79 GLY B CA 1
ATOM 2146 C C . GLY B 1 79 ? -2.934 -13.734 6.625 1 98.75 79 GLY B C 1
ATOM 2147 O O . GLY B 1 79 ? -3.637 -13.695 7.637 1 98.75 79 GLY B O 1
ATOM 2148 N N . VAL B 1 80 ? -1.728 -13.203 6.562 1 98.62 80 VAL B N 1
ATOM 2149 C CA . VAL B 1 80 ? -1.111 -12.523 7.699 1 98.62 80 VAL B CA 1
ATOM 2150 C C . VAL B 1 80 ? -2.004 -11.375 8.156 1 98.62 80 VAL B C 1
ATOM 2152 O O . VAL B 1 80 ? -2.154 -11.133 9.359 1 98.62 80 VAL B O 1
ATOM 2155 N N . ASN B 1 81 ? -2.676 -10.664 7.23 1 98.69 81 ASN B N 1
ATOM 2156 C CA . ASN B 1 81 ? -3.455 -9.469 7.516 1 98.69 81 ASN B CA 1
ATOM 2157 C C . ASN B 1 81 ? -4.93 -9.797 7.738 1 98.69 81 ASN B C 1
ATOM 2159 O O . ASN B 1 81 ? -5.75 -8.898 7.926 1 98.69 81 ASN B O 1
ATOM 2163 N N . ASP B 1 82 ? -5.305 -11.094 7.66 1 98.5 82 ASP B N 1
ATOM 2164 C CA . ASP B 1 82 ? -6.672 -11.562 7.855 1 98.5 82 ASP B CA 1
ATOM 2165 C C . ASP B 1 82 ? -7.625 -10.898 6.863 1 98.5 82 ASP B C 1
ATOM 2167 O O . ASP B 1 82 ? -8.695 -10.414 7.246 1 98.5 82 ASP B O 1
ATOM 2171 N N . CYS B 1 83 ? -7.215 -10.742 5.676 1 98.69 83 CYS B N 1
ATOM 2172 C CA . CYS B 1 83 ? -8.07 -10.148 4.656 1 98.69 83 CYS B CA 1
ATOM 2173 C C . CYS B 1 83 ? -8.867 -11.227 3.922 1 98.69 83 CYS B C 1
ATOM 2175 O O . CYS B 1 83 ? -8.359 -11.852 2.992 1 98.69 83 CYS B O 1
ATOM 2177 N N . LEU B 1 84 ? -10.078 -11.383 4.23 1 98.5 84 LEU B N 1
ATOM 2178 C CA . LEU B 1 84 ? -10.914 -12.445 3.688 1 98.5 84 LEU B CA 1
ATOM 2179 C C . LEU B 1 84 ? -11.062 -12.312 2.176 1 98.5 84 LEU B C 1
ATOM 2181 O O . LEU B 1 84 ? -10.875 -13.281 1.438 1 98.5 84 LEU B O 1
ATOM 2185 N N . TYR B 1 85 ? -11.398 -11.125 1.655 1 98.69 85 TYR B N 1
ATOM 2186 C CA . TYR B 1 85 ? -11.594 -10.938 0.222 1 98.69 85 TYR B CA 1
ATOM 2187 C C . TYR B 1 85 ? -10.375 -11.398 -0.56 1 98.69 85 TYR B C 1
ATOM 2189 O O . TYR B 1 85 ? -10.484 -12.18 -1.506 1 98.69 85 TYR B O 1
ATOM 2197 N N . CYS B 1 86 ? -9.188 -10.898 -0.178 1 98.88 86 CYS B N 1
ATOM 2198 C CA . CYS B 1 86 ? -7.961 -11.156 -0.934 1 98.88 86 CYS B CA 1
ATOM 2199 C C . CYS B 1 86 ? -7.562 -12.625 -0.847 1 98.88 86 CYS B C 1
ATOM 2201 O O . CYS B 1 86 ? -7.09 -13.203 -1.826 1 98.88 86 CYS B O 1
ATOM 2203 N N . VAL B 1 87 ? -7.781 -13.242 0.356 1 98.75 87 VAL B N 1
ATOM 2204 C CA . VAL B 1 87 ? -7.453 -14.656 0.499 1 98.75 87 VAL B CA 1
ATOM 2205 C C . VAL B 1 87 ? -8.32 -15.484 -0.449 1 98.75 87 VAL B C 1
ATOM 2207 O O . VAL B 1 87 ? -7.816 -16.375 -1.134 1 98.75 87 VAL B O 1
ATOM 2210 N N . VAL B 1 88 ? -9.586 -15.133 -0.524 1 98.56 88 VAL B N 1
ATOM 2211 C CA . VAL B 1 88 ? -10.508 -15.922 -1.333 1 98.56 88 VAL B CA 1
ATOM 2212 C C . VAL B 1 88 ? -10.242 -15.664 -2.814 1 98.56 88 VAL B C 1
ATOM 2214 O O . VAL B 1 88 ? -10.047 -16.609 -3.59 1 98.56 88 VAL B O 1
ATOM 2217 N N . ALA B 1 89 ? -10.195 -14.438 -3.254 1 98.56 89 ALA B N 1
ATOM 2218 C CA . ALA B 1 89 ? -10.039 -14.086 -4.664 1 98.56 89 ALA B CA 1
ATOM 2219 C C . ALA B 1 89 ? -8.68 -14.516 -5.195 1 98.56 89 ALA B C 1
ATOM 2221 O O . ALA B 1 89 ? -8.594 -15.219 -6.207 1 98.56 89 ALA B O 1
ATOM 2222 N N . HIS B 1 90 ? -7.621 -14.188 -4.496 1 98.75 90 HIS B N 1
ATOM 2223 C CA . HIS B 1 90 ? -6.277 -14.531 -4.957 1 98.75 90 HIS B CA 1
ATOM 2224 C C . HIS B 1 90 ? -5.953 -15.992 -4.664 1 98.75 90 HIS B C 1
ATOM 2226 O O . HIS B 1 90 ? -5.086 -16.578 -5.316 1 98.75 90 HIS B O 1
ATOM 2232 N N . GLY B 1 91 ? -6.617 -16.562 -3.633 1 98.44 91 GLY B N 1
ATOM 2233 C CA . GLY B 1 91 ? -6.512 -18 -3.467 1 98.44 91 GLY B CA 1
ATOM 2234 C C . GLY B 1 91 ? -6.969 -18.781 -4.688 1 98.44 91 GLY B C 1
ATOM 2235 O O . GLY B 1 91 ? -6.336 -19.766 -5.074 1 98.44 91 GLY B O 1
ATOM 2236 N N . ALA B 1 92 ? -8.062 -18.328 -5.246 1 98.25 92 ALA B N 1
ATOM 2237 C CA . ALA B 1 92 ? -8.547 -18.938 -6.477 1 98.25 92 ALA B CA 1
ATOM 2238 C C . ALA B 1 92 ? -7.508 -18.844 -7.59 1 98.25 92 ALA B C 1
ATOM 2240 O O . ALA B 1 92 ? -7.199 -19.828 -8.25 1 98.25 92 ALA B O 1
ATOM 2241 N N . LEU B 1 93 ? -6.941 -17.672 -7.777 1 98.06 93 LEU B N 1
ATOM 2242 C CA . LEU B 1 93 ? -5.953 -17.469 -8.828 1 98.06 93 LEU B CA 1
ATOM 2243 C C . LEU B 1 93 ? -4.691 -18.281 -8.562 1 98.06 93 LEU B C 1
ATOM 2245 O O . LEU B 1 93 ? -4.086 -18.812 -9.492 1 98.06 93 LEU B O 1
ATOM 2249 N N . CYS B 1 94 ? -4.316 -18.375 -7.27 1 98.19 94 CYS B N 1
ATOM 2250 C CA . CYS B 1 94 ? -3.166 -19.188 -6.883 1 98.19 94 CYS B CA 1
ATOM 2251 C C . CYS B 1 94 ? -3.373 -20.641 -7.262 1 98.19 94 CYS B C 1
ATOM 2253 O O . CYS B 1 94 ? -2.467 -21.281 -7.793 1 98.19 94 CYS B O 1
ATOM 2255 N N . ARG B 1 95 ? -4.543 -21.156 -7.02 1 97.5 95 ARG B N 1
ATOM 2256 C CA . ARG B 1 95 ? -4.855 -22.531 -7.387 1 97.5 95 ARG B CA 1
ATOM 2257 C C . ARG B 1 95 ? -4.742 -22.734 -8.891 1 97.5 95 ARG B C 1
ATOM 2259 O O . ARG B 1 95 ? -4.207 -23.75 -9.344 1 97.5 95 ARG B O 1
ATOM 2266 N N . VAL B 1 96 ? -5.188 -21.781 -9.625 1 97.31 96 VAL B N 1
ATOM 2267 C CA . VAL B 1 96 ? -5.18 -21.891 -11.078 1 97.31 96 VAL B CA 1
ATOM 2268 C C . VAL B 1 96 ? -3.742 -21.875 -11.594 1 97.31 96 VAL B C 1
ATOM 2270 O O . VAL B 1 96 ? -3.322 -22.781 -12.312 1 97.31 96 VAL B O 1
ATOM 2273 N N . TYR B 1 97 ? -2.93 -20.953 -11.203 1 97.19 97 TYR B N 1
ATOM 2274 C CA . TYR B 1 97 ? -1.612 -20.734 -11.797 1 97.19 97 TYR B CA 1
ATOM 2275 C C . TYR B 1 97 ? -0.606 -21.75 -11.258 1 97.19 97 TYR B C 1
ATOM 2277 O O . TYR B 1 97 ? 0.309 -22.156 -11.977 1 97.19 97 TYR B O 1
ATOM 2285 N N . ALA B 1 98 ? -0.788 -22.156 -10.023 1 96.19 98 ALA B N 1
ATOM 2286 C CA . ALA B 1 98 ? 0.136 -23.125 -9.422 1 96.19 98 ALA B CA 1
ATOM 2287 C C . ALA B 1 98 ? -0.294 -24.562 -9.711 1 96.19 98 ALA B C 1
ATOM 2289 O O . ALA B 1 98 ? 0.463 -25.5 -9.469 1 96.19 98 ALA B O 1
ATOM 2290 N N . GLU B 1 99 ? -1.549 -24.641 -10.211 1 95.88 99 GLU B N 1
ATOM 2291 C CA . GLU B 1 99 ? -2.127 -25.969 -10.422 1 95.88 99 GLU B CA 1
ATOM 2292 C C . GLU B 1 99 ? -2.02 -26.828 -9.172 1 95.88 99 GLU B C 1
ATOM 2294 O O . GLU B 1 99 ? -1.562 -27.969 -9.234 1 95.88 99 GLU B O 1
ATOM 2299 N N . ALA B 1 100 ? -2.312 -26.281 -8.109 1 95.88 100 ALA B N 1
ATOM 2300 C CA . ALA B 1 100 ? -2.227 -26.906 -6.801 1 95.88 100 ALA B CA 1
ATOM 2301 C C . ALA B 1 100 ? -3.434 -26.562 -5.938 1 95.88 100 ALA B C 1
ATOM 2303 O O . ALA B 1 100 ? -3.416 -25.562 -5.215 1 95.88 100 ALA B O 1
ATOM 2304 N N . PRO B 1 101 ? -4.438 -27.359 -5.859 1 95.5 101 PRO B N 1
ATOM 2305 C CA . PRO B 1 101 ? -5.73 -27.031 -5.254 1 95.5 101 PRO B CA 1
ATOM 2306 C C . PRO B 1 101 ? -5.629 -26.75 -3.756 1 95.5 101 PRO B C 1
ATOM 2308 O O . PRO B 1 101 ? -6.453 -26.016 -3.203 1 95.5 101 PRO B O 1
ATOM 2311 N N . LYS B 1 102 ? -4.531 -27.297 -3.098 1 96.19 102 LYS B N 1
ATOM 2312 C CA . LYS B 1 102 ? -4.465 -27.172 -1.643 1 96.19 102 LYS B CA 1
ATOM 2313 C C . LYS B 1 102 ? -3.572 -26.016 -1.223 1 96.19 102 LYS B C 1
ATOM 2315 O O . LYS B 1 102 ? -3.594 -25.594 -0.063 1 96.19 102 LYS B O 1
ATOM 2320 N N . LEU B 1 103 ? -2.85 -25.5 -2.09 1 97.19 103 LEU B N 1
ATOM 2321 C CA . LEU B 1 103 ? -1.726 -24.625 -1.765 1 97.19 103 LEU B CA 1
ATOM 2322 C C . LEU B 1 103 ? -2.213 -23.312 -1.154 1 97.19 103 LEU B C 1
ATOM 2324 O O . LEU B 1 103 ? -1.654 -22.844 -0.163 1 97.19 103 LEU B O 1
ATOM 2328 N N . ALA B 1 104 ? -3.238 -22.75 -1.725 1 97.75 104 ALA B N 1
ATOM 2329 C CA . ALA B 1 104 ? -3.727 -21.453 -1.266 1 97.75 104 ALA B CA 1
ATOM 2330 C C . ALA B 1 104 ? -4.137 -21.5 0.203 1 97.75 104 ALA B C 1
ATOM 2332 O O . ALA B 1 104 ? -3.869 -20.578 0.964 1 97.75 104 ALA B O 1
ATOM 2333 N N . ASP B 1 105 ? -4.785 -22.547 0.629 1 97.5 105 ASP B N 1
ATOM 2334 C CA . ASP B 1 105 ? -5.199 -22.703 2.021 1 97.5 105 ASP B CA 1
ATOM 2335 C C . ASP B 1 105 ? -3.986 -22.828 2.943 1 97.5 105 ASP B C 1
ATOM 2337 O O . ASP B 1 105 ? -3.988 -22.297 4.055 1 97.5 105 ASP B O 1
ATOM 2341 N N . GLN B 1 106 ? -3.061 -23.531 2.479 1 98.12 106 GLN B N 1
ATOM 2342 C CA . GLN B 1 106 ? -1.83 -23.672 3.25 1 98.12 106 GLN B CA 1
ATOM 2343 C C . GLN B 1 106 ? -1.15 -22.312 3.443 1 98.12 106 GLN B C 1
ATOM 2345 O O . GLN B 1 106 ? -0.771 -21.953 4.559 1 98.12 106 GLN B O 1
ATOM 2350 N N . LEU B 1 107 ? -1.066 -21.562 2.42 1 98.62 107 LEU B N 1
ATOM 2351 C CA . LEU B 1 107 ? -0.368 -20.281 2.434 1 98.62 107 LEU B CA 1
ATOM 2352 C C . LEU B 1 107 ? -1.102 -19.281 3.311 1 98.62 107 LEU B C 1
ATOM 2354 O O . LEU B 1 107 ? -0.474 -18.547 4.078 1 98.62 107 LEU B O 1
ATOM 2358 N N . ALA B 1 108 ? -2.4 -19.25 3.188 1 98.38 108 ALA B N 1
ATOM 2359 C CA . ALA B 1 108 ? -3.201 -18.266 3.912 1 98.38 108 ALA B CA 1
ATOM 2360 C C . ALA B 1 108 ? -3.18 -18.531 5.414 1 98.38 108 ALA B C 1
ATOM 2362 O O . ALA B 1 108 ? -3.361 -17.625 6.223 1 98.38 108 ALA B O 1
ATOM 2363 N N . THR B 1 109 ? -2.947 -19.797 5.754 1 97.81 109 THR B N 1
ATOM 2364 C CA . THR B 1 109 ? -3.033 -20.203 7.152 1 97.81 109 THR B CA 1
ATOM 2365 C C . THR B 1 109 ? -1.646 -20.25 7.785 1 97.81 109 THR B C 1
ATOM 2367 O O . THR B 1 109 ? -1.427 -19.688 8.859 1 97.81 109 THR B O 1
ATOM 2370 N N . ASN B 1 110 ? -0.735 -20.984 7.125 1 98 110 ASN B N 1
ATOM 2371 C CA . ASN B 1 110 ? 0.627 -21.172 7.613 1 98 110 ASN B CA 1
ATOM 2372 C C . ASN B 1 110 ? 1.568 -21.594 6.492 1 98 110 ASN B C 1
ATOM 2374 O O . ASN B 1 110 ? 1.823 -22.781 6.309 1 98 110 ASN B O 1
ATOM 2378 N N . HIS B 1 111 ? 2.234 -20.656 5.953 1 97.44 111 HIS B N 1
ATOM 2379 C CA . HIS B 1 111 ? 3.068 -20.938 4.789 1 97.44 111 HIS B CA 1
ATOM 2380 C C . HIS B 1 111 ? 4.219 -21.859 5.145 1 97.44 111 HIS B C 1
ATOM 2382 O O . HIS B 1 111 ? 4.777 -22.531 4.27 1 97.44 111 HIS B O 1
ATOM 2388 N N . ARG B 1 112 ? 4.613 -21.984 6.398 1 96.81 112 ARG B N 1
ATOM 2389 C CA . ARG B 1 112 ? 5.746 -22.797 6.828 1 96.81 112 ARG B CA 1
ATOM 2390 C C . ARG B 1 112 ? 5.418 -24.281 6.738 1 96.81 112 ARG B C 1
ATOM 2392 O O . ARG B 1 112 ? 6.32 -25.125 6.766 1 96.81 112 ARG B O 1
ATOM 2399 N N . GLN B 1 113 ? 4.16 -24.609 6.637 1 97.19 113 GLN B N 1
ATOM 2400 C CA . GLN B 1 113 ? 3.721 -26 6.539 1 97.19 113 GLN B CA 1
ATOM 2401 C C . GLN B 1 113 ? 3.219 -26.312 5.133 1 97.19 113 GLN B C 1
ATOM 2403 O O . GLN B 1 113 ? 2.678 -27.391 4.891 1 97.19 113 GLN B O 1
ATOM 2408 N N . ALA B 1 114 ? 3.447 -25.406 4.258 1 96.94 114 ALA B N 1
ATOM 2409 C CA . ALA B 1 114 ? 2.941 -25.562 2.898 1 96.94 114 ALA B CA 1
ATOM 2410 C C . ALA B 1 114 ? 3.889 -26.406 2.053 1 96.94 114 ALA B C 1
ATOM 2412 O O . ALA B 1 114 ? 5.066 -26.562 2.395 1 96.94 114 ALA B O 1
ATOM 2413 N N . ASP B 1 115 ? 3.387 -26.969 1.013 1 94.94 115 ASP B N 1
ATOM 2414 C CA . ASP B 1 115 ? 4.168 -27.703 0.021 1 94.94 115 ASP B CA 1
ATOM 2415 C C . ASP B 1 115 ? 4.914 -26.734 -0.909 1 94.94 115 ASP B C 1
ATOM 2417 O O . ASP B 1 115 ? 4.426 -26.422 -1.997 1 94.94 115 ASP B O 1
ATOM 2421 N N . LEU B 1 116 ? 6.102 -26.438 -0.517 1 96.56 116 LEU B N 1
ATOM 2422 C CA . LEU B 1 116 ? 6.855 -25.406 -1.231 1 96.56 116 LEU B CA 1
ATOM 2423 C C . LEU B 1 116 ? 8.281 -25.875 -1.503 1 96.56 116 LEU B C 1
ATOM 2425 O O . LEU B 1 116 ? 8.828 -26.688 -0.755 1 96.56 116 LEU B O 1
ATOM 2429 N N . SER B 1 117 ? 8.82 -25.375 -2.541 1 97.12 117 SER B N 1
ATOM 2430 C CA . SER B 1 117 ? 10.266 -25.453 -2.721 1 97.12 117 SER B CA 1
ATOM 2431 C C . SER B 1 117 ? 10.992 -24.594 -1.697 1 97.12 117 SER B C 1
ATOM 2433 O O . SER B 1 117 ? 10.398 -23.703 -1.084 1 97.12 117 SER B O 1
ATOM 2435 N N . GLU B 1 118 ? 12.258 -24.844 -1.539 1 96.81 118 GLU B N 1
ATOM 2436 C CA . GLU B 1 118 ? 13.07 -24.016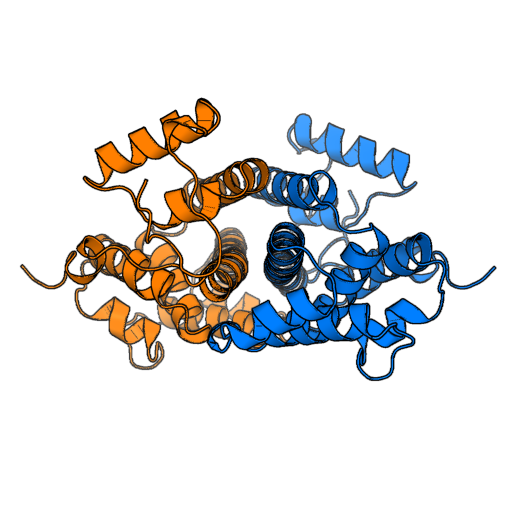 -0.646 1 96.81 118 GLU B CA 1
ATOM 2437 C C . GLU B 1 118 ? 13.117 -22.562 -1.116 1 96.81 118 GLU B C 1
ATOM 2439 O O . GLU B 1 118 ? 13.133 -21.641 -0.299 1 96.81 118 GLU B O 1
ATOM 2444 N N . GLN B 1 119 ? 13.148 -22.406 -2.393 1 98 119 GLN B N 1
ATOM 2445 C CA . GLN B 1 119 ? 13.156 -21.062 -2.973 1 98 119 GLN B CA 1
ATOM 2446 C C . GLN B 1 119 ? 11.891 -20.297 -2.615 1 98 119 GLN B C 1
ATOM 2448 O O . GLN B 1 119 ? 11.953 -19.141 -2.186 1 98 119 GLN B O 1
ATOM 2453 N N . HIS B 1 120 ? 10.797 -20.922 -2.771 1 98.38 120 HIS B N 1
ATOM 2454 C CA . HIS B 1 120 ? 9.523 -20.266 -2.477 1 98.38 120 HIS B CA 1
ATOM 2455 C C . HIS B 1 120 ? 9.352 -20.047 -0.977 1 98.38 120 HIS B C 1
ATOM 2457 O O . HIS B 1 120 ? 8.758 -19.047 -0.553 1 98.38 120 HIS B O 1
ATOM 2463 N N . ARG B 1 121 ? 9.898 -20.953 -0.199 1 98.12 121 ARG B N 1
ATOM 2464 C CA . ARG B 1 121 ? 9.852 -20.75 1.246 1 98.12 121 ARG B CA 1
ATOM 2465 C C . ARG B 1 121 ? 10.617 -19.5 1.652 1 98.12 121 ARG B C 1
ATOM 2467 O O . ARG B 1 121 ? 10.133 -18.703 2.461 1 98.12 121 ARG B O 1
ATOM 2474 N N . ALA B 1 122 ? 11.797 -19.297 1.11 1 98.44 122 ALA B N 1
ATOM 2475 C CA . ALA B 1 122 ? 12.578 -18.094 1.384 1 98.44 122 ALA B CA 1
ATOM 2476 C C . ALA B 1 122 ? 11.82 -16.844 0.958 1 98.44 122 ALA B C 1
ATOM 2478 O O . ALA B 1 122 ? 11.82 -15.836 1.672 1 98.44 122 ALA B O 1
ATOM 2479 N N . MET B 1 123 ? 11.172 -16.922 -0.163 1 98.81 123 MET B N 1
ATOM 2480 C CA . MET B 1 123 ? 10.383 -15.82 -0.705 1 98.81 123 MET B CA 1
ATOM 2481 C C . MET B 1 123 ? 9.25 -15.445 0.241 1 98.81 123 MET B C 1
ATOM 2483 O O . MET B 1 123 ? 9.062 -14.273 0.557 1 98.81 123 MET B O 1
ATOM 2487 N N . LEU B 1 124 ? 8.594 -16.438 0.729 1 98.88 124 LEU B N 1
ATOM 2488 C CA . LEU B 1 124 ? 7.406 -16.172 1.539 1 98.88 124 LEU B CA 1
ATOM 2489 C C . LEU B 1 124 ? 7.797 -15.812 2.967 1 98.88 124 LEU B C 1
ATOM 2491 O O . LEU B 1 124 ? 7.113 -15.016 3.617 1 98.88 124 LEU B O 1
ATOM 2495 N N . ASP B 1 125 ? 8.883 -16.359 3.504 1 98.69 125 ASP B N 1
ATOM 2496 C CA . ASP B 1 125 ? 9.406 -15.906 4.785 1 98.69 125 ASP B CA 1
ATOM 2497 C C . ASP B 1 125 ? 9.719 -14.414 4.75 1 98.69 125 ASP B C 1
ATOM 2499 O O . ASP B 1 125 ? 9.375 -13.688 5.684 1 98.69 125 ASP B O 1
ATOM 2503 N N . PHE B 1 126 ? 10.352 -14.039 3.674 1 98.88 126 PHE B N 1
ATOM 2504 C CA . PHE B 1 126 ? 10.664 -12.625 3.492 1 98.88 126 PHE B CA 1
ATOM 2505 C C . PHE B 1 126 ? 9.398 -11.789 3.43 1 98.88 126 PHE B C 1
ATOM 2507 O O . PHE B 1 126 ? 9.312 -10.734 4.055 1 98.88 126 PHE B O 1
ATOM 2514 N N . ALA B 1 127 ? 8.406 -12.242 2.709 1 98.88 127 ALA B N 1
ATOM 2515 C CA . ALA B 1 127 ? 7.137 -11.539 2.557 1 98.88 127 ALA B CA 1
ATOM 2516 C C . ALA B 1 127 ? 6.461 -11.328 3.906 1 98.88 127 ALA B C 1
ATOM 2518 O O . ALA B 1 127 ? 5.973 -10.234 4.203 1 98.88 127 ALA B O 1
ATOM 2519 N N . VAL B 1 128 ? 6.441 -12.359 4.723 1 98.81 128 VAL B N 1
ATOM 2520 C CA . VAL B 1 128 ? 5.816 -12.289 6.039 1 98.81 128 VAL B CA 1
ATOM 2521 C C . VAL B 1 128 ? 6.598 -11.328 6.934 1 98.81 128 VAL B C 1
ATOM 2523 O O . VAL B 1 128 ? 6.004 -10.508 7.641 1 98.81 128 VAL B O 1
ATOM 2526 N N . ASP B 1 129 ? 7.914 -11.406 6.844 1 98.56 129 ASP B N 1
ATOM 2527 C CA . ASP B 1 129 ? 8.758 -10.547 7.668 1 98.56 129 ASP B CA 1
ATOM 2528 C C . ASP B 1 129 ? 8.484 -9.078 7.391 1 98.56 129 ASP B C 1
ATOM 2530 O O . ASP B 1 129 ? 8.289 -8.289 8.32 1 98.56 129 ASP B O 1
ATOM 2534 N N . ILE B 1 130 ? 8.344 -8.672 6.113 1 98.62 130 ILE B N 1
ATOM 2535 C CA . ILE B 1 130 ? 8.219 -7.25 5.816 1 98.62 130 ILE B CA 1
ATOM 2536 C C . ILE B 1 130 ? 6.754 -6.824 5.941 1 98.62 130 ILE B C 1
ATOM 2538 O O . ILE B 1 130 ? 6.449 -5.629 5.977 1 98.62 130 ILE B O 1
ATOM 2542 N N . THR B 1 131 ? 5.867 -7.781 6.004 1 98.81 131 THR B N 1
ATOM 2543 C CA . THR B 1 131 ? 4.48 -7.469 6.344 1 98.81 131 THR B CA 1
ATOM 2544 C C . THR B 1 131 ? 4.352 -7.145 7.828 1 98.81 131 THR B C 1
ATOM 2546 O O . THR B 1 131 ? 3.744 -6.133 8.195 1 98.81 131 THR B O 1
ATOM 2549 N N . GLU B 1 132 ? 5 -7.879 8.672 1 98.38 132 GLU B N 1
ATOM 2550 C CA . GLU B 1 132 ? 4.832 -7.777 10.117 1 98.38 132 GLU B CA 1
ATOM 2551 C C . GLU B 1 132 ? 5.758 -6.723 10.711 1 98.38 132 GLU B C 1
ATOM 2553 O O . GLU B 1 132 ? 5.395 -6.031 11.656 1 98.38 132 GLU B O 1
ATOM 2558 N N . SER B 1 133 ? 6.992 -6.68 10.125 1 97.69 133 SER B N 1
ATOM 2559 C CA . SER B 1 133 ? 8.023 -5.824 10.711 1 97.69 133 SER B CA 1
ATOM 2560 C C . SER B 1 133 ? 8.922 -5.227 9.633 1 97.69 133 SER B C 1
ATOM 2562 O O . SER B 1 133 ? 10.125 -5.496 9.602 1 97.69 133 SER B O 1
ATOM 2564 N N . PRO B 1 134 ? 8.375 -4.32 8.906 1 97.94 134 PRO B N 1
ATOM 2565 C CA . PRO B 1 134 ? 9.172 -3.785 7.801 1 97.94 134 PRO B CA 1
ATOM 2566 C C . PRO B 1 134 ? 10.43 -3.062 8.273 1 97.94 134 PRO B C 1
ATOM 2568 O O . PRO B 1 134 ? 11.445 -3.057 7.57 1 97.94 134 PRO B O 1
ATOM 2571 N N . GLY B 1 135 ? 10.461 -2.553 9.422 1 96.88 135 GLY B N 1
ATOM 2572 C CA . GLY B 1 135 ? 11.586 -1.785 9.93 1 96.88 135 GLY B CA 1
ATOM 2573 C C . GLY B 1 135 ? 12.766 -2.648 10.328 1 96.88 135 GLY B C 1
ATOM 2574 O O . GLY B 1 135 ? 13.859 -2.137 10.578 1 96.88 135 GLY B O 1
ATOM 2575 N N . ARG B 1 136 ? 12.648 -3.955 10.297 1 97.44 136 ARG B N 1
ATOM 2576 C CA . ARG B 1 136 ? 13.695 -4.84 10.805 1 97.44 136 ARG B CA 1
ATOM 2577 C C . ARG B 1 136 ? 14.484 -5.457 9.656 1 97.44 136 ARG B C 1
ATOM 2579 O O . ARG B 1 136 ? 15.445 -6.199 9.891 1 97.44 136 ARG B O 1
ATOM 2586 N N . VAL B 1 137 ? 14.133 -5.191 8.469 1 97.81 137 VAL B N 1
ATOM 2587 C CA . VAL B 1 137 ? 14.789 -5.801 7.312 1 97.81 137 VAL B CA 1
ATOM 2588 C C . VAL B 1 137 ? 16.266 -5.43 7.297 1 97.81 137 VAL B C 1
ATOM 2590 O O . VAL B 1 137 ? 16.625 -4.277 7.555 1 97.81 137 VAL B O 1
ATOM 2593 N N . THR B 1 138 ? 17.094 -6.363 7.008 1 97.88 138 THR B N 1
ATOM 2594 C CA . THR B 1 138 ? 18.547 -6.172 6.949 1 97.88 138 THR B CA 1
ATOM 2595 C C . THR B 1 138 ? 19.078 -6.535 5.57 1 97.88 138 THR B C 1
ATOM 2597 O O . THR B 1 138 ? 18.359 -7.086 4.738 1 97.88 138 THR B O 1
ATOM 2600 N N . ASP B 1 139 ? 20.391 -6.223 5.371 1 97.75 139 ASP B N 1
ATOM 2601 C CA . ASP B 1 139 ? 21.062 -6.672 4.164 1 97.75 139 ASP B CA 1
ATOM 2602 C C . ASP B 1 139 ? 21.047 -8.195 4.051 1 97.75 139 ASP B C 1
ATOM 2604 O O . ASP B 1 139 ? 20.984 -8.734 2.945 1 97.75 139 ASP B O 1
ATOM 2608 N N . GLY B 1 140 ? 21.109 -8.828 5.199 1 98.19 140 GLY B N 1
ATOM 2609 C CA . GLY B 1 140 ? 21.062 -10.281 5.219 1 98.19 140 GLY B CA 1
ATOM 2610 C C . GLY B 1 140 ? 19.781 -10.852 4.676 1 98.19 140 GLY B C 1
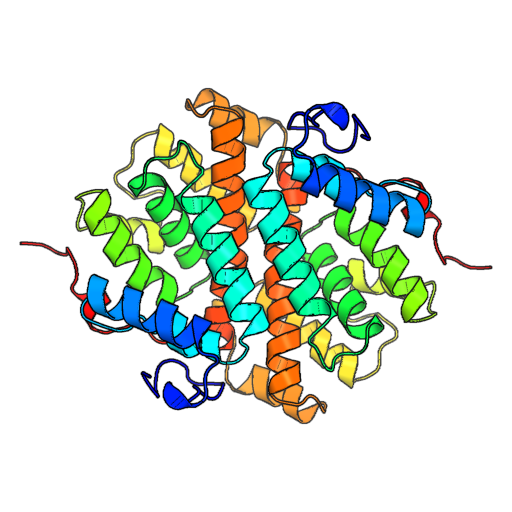ATOM 2611 O O . GLY B 1 140 ? 19.781 -11.875 3.996 1 98.19 140 GLY B O 1
ATOM 2612 N N . ASP B 1 141 ? 18.688 -10.219 4.957 1 98.25 141 ASP B N 1
ATOM 2613 C CA . ASP B 1 141 ? 17.391 -10.68 4.465 1 98.25 141 ASP B CA 1
ATOM 2614 C C . ASP B 1 141 ? 17.328 -10.602 2.939 1 98.25 141 ASP B C 1
ATOM 2616 O O . ASP B 1 141 ? 16.828 -11.523 2.291 1 98.25 141 ASP B O 1
ATOM 2620 N N . VAL B 1 142 ? 17.844 -9.562 2.367 1 98.25 142 VAL B N 1
ATOM 2621 C CA . VAL B 1 142 ? 17.859 -9.391 0.918 1 98.25 142 VAL B CA 1
ATOM 2622 C C . VAL B 1 142 ? 18.828 -10.398 0.296 1 98.25 142 VAL B C 1
ATOM 2624 O O . VAL B 1 142 ? 18.516 -11.008 -0.73 1 98.25 142 VAL B O 1
ATOM 2627 N N . GLN B 1 143 ? 19.922 -10.57 0.966 1 98.12 143 GLN B N 1
ATOM 2628 C CA . GLN B 1 143 ? 20.906 -11.516 0.466 1 98.12 143 GLN B CA 1
ATOM 2629 C C . GLN B 1 143 ? 20.359 -12.945 0.475 1 98.12 143 GLN B C 1
ATOM 2631 O O . GLN B 1 143 ? 20.688 -13.742 -0.403 1 98.12 143 GLN B O 1
ATOM 2636 N N . GLU B 1 144 ? 19.578 -13.258 1.467 1 98.25 144 GLU B N 1
ATOM 2637 C CA . GLU B 1 144 ? 18.969 -14.578 1.534 1 98.25 144 GLU B CA 1
ATOM 2638 C C . GLU B 1 144 ? 18.109 -14.859 0.302 1 98.25 144 GLU B C 1
ATOM 2640 O O . GLU B 1 144 ? 18.094 -15.977 -0.209 1 98.25 144 GLU B O 1
ATOM 2645 N N . LEU B 1 145 ? 17.438 -13.883 -0.226 1 98.5 145 LEU B N 1
ATOM 2646 C CA . LEU B 1 145 ? 16.656 -14.047 -1.442 1 98.5 145 LEU B CA 1
ATOM 2647 C C . LEU B 1 145 ? 17.562 -14.234 -2.654 1 98.5 145 LEU B C 1
ATOM 2649 O O . LEU B 1 145 ? 17.266 -15.055 -3.531 1 98.5 145 LEU B O 1
ATOM 2653 N N . ARG B 1 146 ? 18.594 -13.484 -2.607 1 98.38 146 ARG B N 1
ATOM 2654 C CA . ARG B 1 146 ? 19.562 -13.633 -3.693 1 98.38 146 ARG B CA 1
ATOM 2655 C C . ARG B 1 146 ? 20.141 -15.039 -3.721 1 98.38 146 ARG B C 1
ATOM 2657 O O . ARG B 1 146 ? 20.266 -15.641 -4.789 1 98.38 146 ARG B O 1
ATOM 2664 N N . ASP B 1 147 ? 20.438 -15.508 -2.574 1 98.38 147 ASP B N 1
ATOM 2665 C CA . ASP B 1 147 ? 21.016 -16.844 -2.443 1 98.38 147 ASP B CA 1
ATOM 2666 C C . ASP B 1 147 ? 20.016 -17.922 -2.846 1 98.38 147 ASP B C 1
ATOM 2668 O O . ASP B 1 147 ? 20.391 -18.984 -3.322 1 98.38 147 ASP B O 1
ATOM 2672 N N . ALA B 1 148 ? 18.812 -17.594 -2.674 1 98.38 148 ALA B N 1
ATOM 2673 C CA . ALA B 1 148 ? 17.75 -18.547 -3.018 1 98.38 148 ALA B CA 1
ATOM 2674 C C . ALA B 1 148 ? 17.516 -18.578 -4.523 1 98.38 148 ALA B C 1
ATOM 2676 O O . ALA B 1 148 ? 16.781 -19.438 -5.023 1 98.38 148 ALA B O 1
ATOM 2677 N N . GLY B 1 149 ? 18.094 -17.578 -5.23 1 98.06 149 GLY B N 1
ATOM 2678 C CA . GLY B 1 149 ? 18.031 -17.656 -6.68 1 98.06 149 GLY B CA 1
ATOM 2679 C C . GLY B 1 149 ? 17.297 -16.5 -7.316 1 98.06 149 GLY B C 1
ATOM 2680 O O . GLY B 1 149 ? 17.156 -16.438 -8.539 1 98.06 149 GLY B O 1
ATOM 2681 N N . PHE B 1 150 ? 16.906 -15.562 -6.547 1 98.56 150 PHE B N 1
ATOM 2682 C CA . PHE B 1 150 ? 16.203 -14.414 -7.098 1 98.56 150 PHE B CA 1
ATOM 2683 C C . PHE B 1 150 ? 17.172 -13.312 -7.488 1 98.56 150 PHE B C 1
ATOM 2685 O O . PHE B 1 150 ? 18.109 -13.016 -6.746 1 98.56 150 PHE B O 1
ATOM 2692 N N . SER B 1 151 ? 16.906 -12.742 -8.641 1 98.38 151 SER B N 1
ATOM 2693 C CA . SER B 1 151 ? 17.703 -11.586 -9.047 1 98.38 151 SER B CA 1
ATOM 2694 C C . SER B 1 151 ? 17.359 -10.359 -8.211 1 98.38 151 SER B C 1
ATOM 2696 O O . SER B 1 151 ? 16.359 -10.359 -7.484 1 98.38 151 SER B O 1
ATOM 2698 N N . ARG B 1 152 ? 18.156 -9.359 -8.211 1 97.31 152 ARG B N 1
ATOM 2699 C CA . ARG B 1 152 ? 17.891 -8.117 -7.504 1 97.31 152 ARG B CA 1
ATOM 2700 C C . ARG B 1 152 ? 16.578 -7.496 -7.973 1 97.31 152 ARG B C 1
ATOM 2702 O O . ARG B 1 152 ? 15.82 -6.949 -7.168 1 97.31 152 ARG B O 1
ATOM 2709 N N . GLU B 1 153 ? 16.312 -7.566 -9.297 1 98.06 153 GLU B N 1
ATOM 2710 C CA . GLU B 1 153 ? 15.062 -7.066 -9.836 1 98.06 153 GLU B CA 1
ATOM 2711 C C . GLU B 1 153 ? 13.875 -7.848 -9.289 1 98.06 153 GLU B C 1
ATOM 2713 O O . GLU B 1 153 ? 12.828 -7.27 -8.977 1 98.06 153 GLU B O 1
ATOM 2718 N N . GLU B 1 154 ? 14.07 -9.133 -9.188 1 98.75 154 GLU B N 1
ATOM 2719 C CA . GLU B 1 154 ? 13 -9.953 -8.633 1 98.75 154 GLU B CA 1
ATOM 2720 C C . GLU B 1 154 ? 12.781 -9.641 -7.152 1 98.75 154 GLU B C 1
ATOM 2722 O O . GLU B 1 154 ? 11.648 -9.688 -6.664 1 98.75 154 GLU B O 1
ATOM 2727 N N . VAL B 1 155 ? 13.852 -9.328 -6.426 1 98.81 155 VAL B N 1
ATOM 2728 C CA . VAL B 1 155 ? 13.711 -8.93 -5.027 1 98.81 155 VAL B CA 1
ATOM 2729 C C . VAL B 1 155 ? 12.875 -7.656 -4.934 1 98.81 155 VAL B C 1
ATOM 2731 O O . VAL B 1 155 ? 12.008 -7.535 -4.07 1 98.81 155 VAL B O 1
ATOM 2734 N N . TRP B 1 156 ? 13.109 -6.711 -5.859 1 98.75 156 TRP B N 1
ATOM 2735 C CA . TRP B 1 156 ? 12.305 -5.496 -5.922 1 98.75 156 TRP B CA 1
ATOM 2736 C C . TRP B 1 156 ? 10.844 -5.828 -6.215 1 98.75 156 TRP B C 1
ATOM 2738 O O . TRP B 1 156 ? 9.938 -5.273 -5.586 1 98.75 156 TRP B O 1
ATOM 2748 N N . ASP B 1 157 ? 10.633 -6.715 -7.109 1 98.88 157 ASP B N 1
ATOM 2749 C CA . ASP B 1 157 ? 9.273 -7.078 -7.496 1 98.88 157 ASP B CA 1
ATOM 2750 C C . ASP B 1 157 ? 8.555 -7.789 -6.352 1 98.88 157 ASP B C 1
ATOM 2752 O O . ASP B 1 157 ? 7.371 -7.531 -6.102 1 98.88 157 ASP B O 1
ATOM 2756 N N . ILE B 1 158 ? 9.258 -8.688 -5.672 1 98.94 158 ILE B N 1
ATOM 2757 C CA . ILE B 1 158 ? 8.695 -9.344 -4.496 1 98.94 158 ILE B CA 1
ATOM 2758 C C . ILE B 1 158 ? 8.281 -8.297 -3.463 1 98.94 158 ILE B C 1
ATOM 2760 O O . ILE B 1 158 ? 7.145 -8.305 -2.986 1 98.94 158 ILE B O 1
ATOM 2764 N N . THR B 1 159 ? 9.172 -7.387 -3.189 1 98.94 159 THR B N 1
ATOM 2765 C CA . THR B 1 159 ? 8.914 -6.324 -2.225 1 98.94 159 THR B CA 1
ATOM 2766 C C . THR B 1 159 ? 7.707 -5.492 -2.645 1 98.94 159 THR B C 1
ATOM 2768 O O . THR B 1 159 ? 6.855 -5.168 -1.816 1 98.94 159 THR B O 1
ATOM 2771 N N . SER B 1 160 ? 7.633 -5.195 -3.926 1 98.94 160 SER B N 1
ATOM 2772 C CA . SER B 1 160 ? 6.578 -4.328 -4.449 1 98.94 160 SER B CA 1
ATOM 2773 C C . SER B 1 160 ? 5.215 -5.004 -4.355 1 98.94 160 SER B C 1
ATOM 2775 O O . SER B 1 160 ? 4.223 -4.363 -3.994 1 98.94 160 SER B O 1
ATOM 2777 N N . VAL B 1 161 ? 5.152 -6.266 -4.68 1 98.94 161 VAL B N 1
ATOM 2778 C CA . VAL B 1 161 ? 3.9 -7.008 -4.578 1 98.94 161 VAL B CA 1
ATOM 2779 C C . VAL B 1 161 ? 3.453 -7.07 -3.119 1 98.94 161 VAL B C 1
ATOM 2781 O O . VAL B 1 161 ? 2.289 -6.801 -2.809 1 98.94 161 VAL B O 1
ATOM 2784 N N . VAL B 1 162 ? 4.352 -7.391 -2.236 1 98.94 162 VAL B N 1
ATOM 2785 C CA . VAL B 1 162 ? 4.043 -7.496 -0.813 1 98.94 162 VAL B CA 1
ATOM 2786 C C . VAL B 1 162 ? 3.568 -6.145 -0.286 1 98.94 162 VAL B C 1
ATOM 2788 O O . VAL B 1 162 ? 2.566 -6.066 0.427 1 98.94 162 VAL B O 1
ATOM 2791 N N . ALA B 1 163 ? 4.273 -5.102 -0.665 1 98.94 163 ALA B N 1
ATOM 2792 C CA . ALA B 1 163 ? 3.912 -3.756 -0.23 1 98.94 163 ALA B CA 1
ATOM 2793 C C . ALA B 1 163 ? 2.52 -3.375 -0.727 1 98.94 163 ALA B C 1
ATOM 2795 O O . ALA B 1 163 ? 1.696 -2.873 0.042 1 98.94 163 ALA B O 1
ATOM 2796 N N . PHE B 1 164 ? 2.254 -3.621 -1.981 1 98.94 164 PHE B N 1
ATOM 2797 C CA . PHE B 1 164 ? 0.981 -3.246 -2.59 1 98.94 164 PHE B CA 1
ATOM 2798 C C . PHE B 1 164 ? -0.171 -4.004 -1.943 1 98.94 164 PHE B C 1
ATOM 2800 O O . PHE B 1 164 ? -1.251 -3.447 -1.738 1 98.94 164 PHE B O 1
ATOM 2807 N N . PHE B 1 165 ? 0.019 -5.184 -1.57 1 98.94 165 PHE B N 1
ATOM 2808 C CA . PHE B 1 165 ? -1.108 -5.941 -1.039 1 98.94 165 PHE B CA 1
ATOM 2809 C C . PHE B 1 165 ? -1.253 -5.715 0.461 1 98.94 165 PHE B C 1
ATOM 2811 O O . PHE B 1 165 ? -2.293 -6.027 1.044 1 98.94 165 PHE B O 1
ATOM 2818 N N . ASN B 1 166 ? -0.239 -5.199 1.115 1 98.94 166 ASN B N 1
ATOM 2819 C CA . ASN B 1 166 ? -0.488 -4.629 2.434 1 98.94 166 ASN B CA 1
ATOM 2820 C C . ASN B 1 166 ? -1.4 -3.406 2.354 1 98.94 166 ASN B C 1
ATOM 2822 O O . ASN B 1 166 ? -2.209 -3.17 3.252 1 98.94 166 ASN B O 1
ATOM 2826 N N . LEU B 1 167 ? -1.26 -2.629 1.301 1 98.94 167 LEU B N 1
ATOM 2827 C CA . LEU B 1 167 ? -2.207 -1.553 1.025 1 98.94 167 LEU B CA 1
ATOM 2828 C C . LEU B 1 167 ? -3.592 -2.113 0.722 1 98.94 167 LEU B C 1
ATOM 2830 O O . LEU B 1 167 ? -4.578 -1.719 1.351 1 98.94 167 LEU B O 1
ATOM 2834 N N . SER B 1 168 ? -3.699 -3.057 -0.174 1 98.88 168 SER B N 1
ATOM 2835 C CA . SER B 1 168 ? -4.969 -3.621 -0.62 1 98.88 168 SER B CA 1
ATOM 2836 C C . SER B 1 168 ? -5.734 -4.242 0.543 1 98.88 168 SER B C 1
ATOM 2838 O O . SER B 1 168 ? -6.949 -4.051 0.668 1 98.88 168 SER B O 1
ATOM 2840 N N . ASN B 1 169 ? -5.059 -4.949 1.414 1 98.88 169 ASN B N 1
ATOM 2841 C CA . ASN B 1 169 ? -5.684 -5.625 2.545 1 98.88 169 ASN B CA 1
ATOM 2842 C C . ASN B 1 169 ? -6.328 -4.629 3.506 1 98.88 169 ASN B C 1
ATOM 2844 O O . ASN B 1 169 ? -7.414 -4.883 4.031 1 98.88 169 ASN B O 1
ATOM 2848 N N . ARG B 1 170 ? -5.688 -3.557 3.715 1 98.88 170 ARG B N 1
ATOM 2849 C CA . ARG B 1 170 ? -6.219 -2.557 4.637 1 98.88 170 ARG B CA 1
ATOM 2850 C C . ARG B 1 170 ? -7.465 -1.894 4.062 1 98.88 170 ARG B C 1
ATOM 2852 O O . ARG B 1 170 ? -8.453 -1.699 4.777 1 98.88 170 ARG B O 1
ATOM 2859 N N . LEU B 1 171 ? -7.445 -1.575 2.74 1 98.88 171 LEU B N 1
ATOM 2860 C CA . LEU B 1 171 ? -8.641 -1.027 2.102 1 98.88 171 LEU B CA 1
ATOM 2861 C C . LEU B 1 171 ? -9.797 -2.018 2.17 1 98.88 171 LEU B C 1
ATOM 2863 O O . LEU B 1 171 ? -10.906 -1.651 2.547 1 98.88 171 LEU B O 1
ATOM 2867 N N . ALA B 1 172 ? -9.508 -3.238 1.825 1 98.81 172 ALA B N 1
ATOM 2868 C CA . ALA B 1 172 ? -10.547 -4.27 1.787 1 98.81 172 ALA B CA 1
ATOM 2869 C C . ALA B 1 172 ? -11.148 -4.488 3.17 1 98.81 172 ALA B C 1
ATOM 2871 O O . ALA B 1 172 ? -12.367 -4.613 3.309 1 98.81 172 ALA B O 1
ATOM 2872 N N . SER B 1 173 ? -10.328 -4.523 4.176 1 98.69 173 SER B N 1
ATOM 2873 C CA . SER B 1 173 ? -10.797 -4.785 5.531 1 98.69 173 SER B CA 1
ATOM 2874 C C . SER B 1 173 ? -11.672 -3.643 6.043 1 98.69 173 SER B C 1
ATOM 2876 O O . SER B 1 173 ? -12.758 -3.873 6.57 1 98.69 173 SER B O 1
ATOM 2878 N N . VAL B 1 174 ? -11.219 -2.426 5.879 1 98.81 174 VAL B N 1
ATOM 2879 C CA . VAL B 1 174 ? -11.977 -1.284 6.387 1 98.81 174 VAL B CA 1
ATOM 2880 C C . VAL B 1 174 ? -13.289 -1.159 5.625 1 98.81 174 VAL B C 1
ATOM 2882 O O . VAL B 1 174 ? -14.328 -0.833 6.211 1 98.81 174 VAL B O 1
ATOM 2885 N N . ALA B 1 175 ? -13.258 -1.448 4.336 1 98.56 175 ALA B N 1
ATOM 2886 C CA . ALA B 1 175 ? -14.461 -1.335 3.51 1 98.56 175 ALA B CA 1
ATOM 2887 C C . ALA B 1 175 ? -15.43 -2.477 3.793 1 98.56 175 ALA B C 1
ATOM 2889 O O . ALA B 1 175 ? -16.609 -2.402 3.434 1 98.56 175 ALA B O 1
ATOM 2890 N N . ASP B 1 176 ? -14.914 -3.52 4.453 1 98.44 176 ASP B N 1
ATOM 2891 C CA . ASP B 1 176 ? -15.68 -4.746 4.621 1 98.44 176 ASP B CA 1
ATOM 2892 C C . ASP B 1 176 ? -16.078 -5.332 3.268 1 98.44 176 ASP B C 1
ATOM 2894 O O . ASP B 1 176 ? -17.266 -5.566 3.016 1 98.44 176 ASP B O 1
ATOM 2898 N N . MET B 1 177 ? -15.102 -5.492 2.357 1 98.5 177 MET B N 1
ATOM 2899 C CA . MET B 1 177 ? -15.305 -6.031 1.017 1 98.5 177 MET B CA 1
ATOM 2900 C C . MET B 1 177 ? -15.664 -7.516 1.075 1 98.5 177 MET B C 1
ATOM 2902 O O . MET B 1 177 ? -15.086 -8.266 1.869 1 98.5 177 MET B O 1
ATOM 2906 N N . ARG B 1 178 ? -16.438 -7.949 0.206 1 98.06 178 ARG B N 1
ATOM 2907 C CA . ARG B 1 178 ? -16.938 -9.32 0.228 1 98.06 178 ARG B CA 1
ATOM 2908 C C . ARG B 1 178 ? -16.469 -10.094 -0.997 1 98.06 178 ARG B C 1
ATOM 2910 O O . ARG B 1 178 ? -16.516 -9.594 -2.119 1 98.06 178 ARG B O 1
ATOM 2917 N N . PRO B 1 179 ? -16 -11.289 -0.771 1 98.12 179 PRO B N 1
ATOM 2918 C CA . PRO B 1 179 ? -15.602 -12.078 -1.935 1 98.12 179 PRO B CA 1
ATOM 2919 C C . PRO B 1 179 ? -16.797 -12.5 -2.797 1 98.12 179 PRO B C 1
ATOM 2921 O O . PRO B 1 179 ? -17.875 -12.75 -2.275 1 98.12 179 PRO B O 1
ATOM 2924 N N . ASN B 1 180 ? -16.547 -12.578 -4.086 1 97.81 180 ASN B N 1
ATOM 2925 C CA . ASN B 1 180 ? -17.531 -13.195 -4.969 1 97.81 180 ASN B CA 1
ATOM 2926 C C . ASN B 1 180 ? -17.656 -14.695 -4.699 1 97.81 180 ASN B C 1
ATOM 2928 O O . ASN B 1 180 ? -16.656 -15.375 -4.461 1 97.81 180 ASN B O 1
ATOM 2932 N N . ASP B 1 181 ? -18.828 -15.219 -4.824 1 96.12 181 ASP B N 1
ATOM 2933 C CA . ASP B 1 181 ? -19.062 -16.641 -4.621 1 96.12 181 ASP B CA 1
ATOM 2934 C C . ASP B 1 181 ? -18.234 -17.484 -5.598 1 96.12 181 ASP B C 1
ATOM 2936 O O . ASP B 1 181 ? -17.766 -18.562 -5.25 1 96.12 181 ASP B O 1
ATOM 2940 N N . GLU B 1 182 ? -18.109 -17 -6.789 1 95.5 182 GLU B N 1
ATOM 2941 C CA . GLU B 1 182 ? -17.406 -17.703 -7.859 1 95.5 182 GLU B CA 1
ATOM 2942 C C . GLU B 1 182 ? -15.977 -18.031 -7.453 1 95.5 182 GLU B C 1
ATOM 2944 O O . GLU B 1 182 ? -15.461 -19.094 -7.805 1 95.5 182 GLU B O 1
ATOM 2949 N N . PHE B 1 183 ? -15.391 -17.219 -6.672 1 96 183 PHE B N 1
ATOM 2950 C CA . PHE B 1 183 ? -13.992 -17.391 -6.305 1 96 183 PHE B CA 1
ATOM 2951 C C . PHE B 1 183 ? -13.828 -18.562 -5.336 1 96 183 PHE B C 1
ATOM 2953 O O . PHE B 1 183 ? -12.797 -19.234 -5.328 1 96 183 PHE B O 1
ATOM 2960 N N . TYR B 1 184 ? -14.812 -18.859 -4.469 1 95.06 184 TYR B N 1
ATOM 2961 C CA . TYR B 1 184 ? -14.719 -19.906 -3.455 1 95.06 184 TYR B CA 1
ATOM 2962 C C . TYR B 1 184 ? -14.547 -21.266 -4.102 1 95.06 184 TYR B C 1
ATOM 2964 O O . TYR B 1 184 ? -13.828 -22.125 -3.572 1 95.06 184 TYR B O 1
ATOM 2972 N N . ALA B 1 185 ? -15.078 -21.406 -5.242 1 92.19 185 ALA B N 1
ATOM 2973 C CA . ALA B 1 185 ? -15.141 -22.734 -5.832 1 92.19 185 ALA B CA 1
ATOM 2974 C C . ALA B 1 185 ? -14.094 -22.906 -6.926 1 92.19 185 ALA B C 1
ATOM 2976 O O . ALA B 1 185 ? -13.781 -24.031 -7.336 1 92.19 185 ALA B O 1
ATOM 2977 N N . MET B 1 186 ? -13.5 -21.891 -7.285 1 92.31 186 MET B N 1
ATOM 2978 C CA . MET B 1 186 ? -12.625 -21.891 -8.453 1 92.31 186 MET B CA 1
ATOM 2979 C C . MET B 1 186 ? -11.383 -22.75 -8.211 1 92.31 186 MET B C 1
ATOM 2981 O O . MET B 1 186 ? -10.711 -22.578 -7.191 1 92.31 186 MET B O 1
ATOM 2985 N N . ALA B 1 187 ? -11.109 -23.797 -9.078 1 91.56 187 ALA B N 1
ATOM 2986 C CA . ALA B 1 187 ? -9.883 -24.562 -9.219 1 91.56 187 ALA B CA 1
ATOM 2987 C C . ALA B 1 187 ? -9.664 -25.469 -8.008 1 91.56 187 ALA B C 1
ATOM 2989 O O . ALA B 1 187 ? -8.523 -25.672 -7.574 1 91.56 187 ALA B O 1
ATOM 2990 N N . ARG B 1 188 ? -10.602 -25.859 -7.23 1 88.88 188 ARG B N 1
ATOM 2991 C CA . ARG B 1 188 ? -10.469 -26.734 -6.066 1 88.88 188 ARG B CA 1
ATOM 2992 C C . ARG B 1 188 ? -10.508 -28.203 -6.477 1 88.88 188 ARG B C 1
ATOM 2994 O O . ARG B 1 188 ? -10.148 -29.078 -5.688 1 88.88 188 ARG B O 1
ATOM 3001 N N . GLY B 1 189 ? -10.531 -28.656 -7.496 1 73.88 189 GLY B N 1
ATOM 3002 C CA . GLY B 1 189 ? -10.438 -30.062 -7.867 1 73.88 189 GLY B CA 1
ATOM 3003 C C . GLY B 1 189 ? -11.359 -30.438 -9 1 73.88 189 GLY B C 1
ATOM 3004 O O . GLY B 1 189 ? -12.508 -29.984 -9.055 1 73.88 189 GLY B O 1
ATOM 3005 N N . ASP B 1 190 ? -11.297 -30.156 -10.195 1 51.81 190 ASP B N 1
ATOM 3006 C CA . ASP B 1 190 ? -11.852 -31.219 -11.031 1 51.81 190 ASP B CA 1
ATOM 3007 C C . ASP B 1 190 ? -10.875 -32.375 -11.156 1 51.81 190 ASP B C 1
ATOM 3009 O O . ASP B 1 190 ? -9.664 -32.188 -11.055 1 51.81 190 ASP B O 1
#

Nearest PDB structures (foldseek):
  2prr-assembly1_E  TM=9.842E-01  e=2.263E-16  Cupriavidus pinatubonensis JMP134
  2pfx-assembly1_A  TM=9.522E-01  e=5.592E-13  Ruegeria sp. TM1040
  6k40-assembly3_C  TM=9.717E-01  e=1.450E-12  Deinococcus radiodurans R1 = ATCC 13939 = DSM 20539
  3c1l-assembly2_J  TM=9.174E-01  e=4.006E-13  Mesorhizobium japonicum MAFF 303099
  2oyo-assembly1_A  TM=9.717E-01  e=1.360E-11  Deinococcus geothermalis DSM 11300

pLDDT: mean 97.37, std 4.22, range [51.81, 98.94]

Organism: NCBI:txid355548

InterPro domains:
  IPR003779 Alkyl hydroperoxide reductase AhpD/CMD-like [PF02627] (46-95)
  IPR004675 Alkylhydroperoxidase AhpD core [TIGR00778] (65-110)
  IPR010195 Uncharacterised peroxidase-related [TIGR01926] (8-182)
  IPR029032 AhpD-like [G3DSA:1.20.1290.10] (65-190)
  IPR029032 AhpD-like [SSF69118] (5-188)

Radius of gyration: 20.18 Å; Cα contacts (8 Å, |Δi|>4): 620; chains: 2; bounding box: 48×61×45 Å

Secondary structure (DSSP, 8-state):
--TTSBSSSPPPPGGGS-HHHHHHHHHHHHHHSS--HHHHHHTTSHHHHHHHHHHHHHHHHS-SS-HHHHHHHHHHHHHHTT-HHHHHHHHHHHHHHHT-TTHHHHHHHHGGGS---HHHHHHHHHHHHHHH-GGG--HHHHHHHHHTT--HHHHHHHHHHHHHHHHHHHHHHHHTB---HHHHHTTS--/--TTSBSSSPPPPGGGS-HHHHHHHHHHHHHHSS--HHHHHHTTSHHHHHHHHHHHHHHHHS-SS-HHHHHHHHHHHHHHTT-HHHHHHHHHHHHHHHT-TTHHHHHHHHGGGS---HHHHHHHHHHHHHHH-GGG--HHHHHHHHHTT--HHHHHHHHHHHHHHHHHHHHHHHHTB---HHHHHTTS--

Solvent-accessible surface area (backbone atoms only — not comparable to full-atom values): 19548 Å² total; per-residue (Å²): 95,57,72,69,13,28,72,69,53,73,47,53,55,54,87,76,46,59,66,70,56,42,51,52,48,49,53,49,18,64,73,68,72,45,69,59,24,66,58,33,39,40,49,57,41,58,62,56,34,52,23,51,52,50,34,54,48,34,58,71,70,67,51,85,65,51,70,33,56,53,25,49,47,49,14,29,47,17,27,78,43,52,18,64,31,52,29,38,48,34,21,20,50,20,11,55,62,56,70,34,56,62,50,34,62,28,28,33,73,42,56,91,78,37,97,62,55,72,48,55,46,51,52,47,53,50,44,48,44,44,69,78,41,24,51,70,62,48,73,65,60,56,46,52,40,41,73,52,67,42,50,71,68,45,51,51,46,53,48,49,53,46,17,50,42,53,18,50,34,30,50,39,32,67,34,42,38,39,60,53,72,69,31,74,62,40,54,60,68,131,98,56,70,70,12,28,70,71,55,73,46,54,55,54,88,78,46,59,68,71,56,42,52,53,48,51,53,48,18,63,75,68,73,46,70,59,23,68,58,32,39,40,49,58,42,59,61,55,34,52,23,50,51,49,34,52,47,35,57,70,72,67,51,87,63,53,69,32,56,54,27,49,46,49,14,30,47,19,28,76,43,52,17,64,33,51,30,39,49,34,22,20,52,20,10,56,61,56,69,33,56,62,49,36,63,28,28,33,74,42,55,89,77,36,96,64,53,73,48,55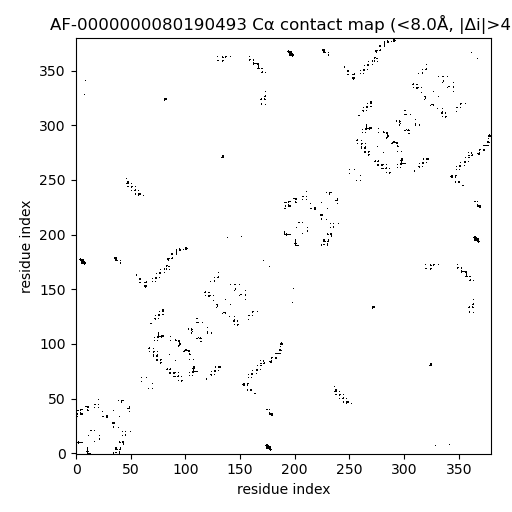,45,51,53,47,52,50,44,49,44,45,69,77,41,23,52,69,61,48,74,64,59,57,46,51,41,42,73,53,67,40,50,74,68,43,49,51,45,53,48,49,53,47,18,50,43,53,18,49,33,32,48,38,32,67,33,43,40,40,60,52,73,70,30,74,62,41,53,62,66,129

Foldseek 3Di:
DPQVQFDPDGFDDLVPAPPVLNVVQVVVCVVVVHGWSLSRLQSSDVVSSVVLVVLVCCLQVVAPDQPLLLLLLLLLLLLLLVQPQSLLQSLLVNCVRVVPLCQSVCSSPPNVPGDDDPLSSLLNVLLSCCSVPVPPDDPVSLVSNVVSPDDPRNSVSSVSSSVSSSVVSVSCVVRRGDGDPVSNPHNNDD/DPQVQFDPDGFDDLVPAPPVLNVVQVVVCVVVVHGWSVSRLQSSDVVSSVVLVVLVCCLQVVAPDQPLLLLLLLLLLLLLLVQPQSLLQSLLVNCVRVVPLCQSVCSSPPNVPGDDDPLSVLLNVLLSCCSVPVPPDDPVSLVSNVVSPDDPRNSVSSVSSSVSSSVVSVSCVVRRGDGDPVSNPHNNDD

Sequence (380 aa):
MNDDAMGRFHVPDHDDLPEDLRERIDEETERAGFTPNVFSALAYKPSHFRAFFDYHDALVEDTDLAREEVEMLIVTVSGVNDCLYCVVAHGALCRVYAEAPKLADQLATNHRQADLSEQHRAMLDFAVDITESPGRVTDGDVQELRDAGFSREEVWDITSVVAFFNLSNRLASVADMRPNDEFYAMARGDMNDDAMGRFHVPDHDDLPEDLRERIDEETERAGFTPNVFSALAYKPSHFRAFFDYHDALVEDTDLAREEVEMLIVTVSGVNDCLYCVVAHGALCRVYAEAPKLADQLATNHRQADLSEQHRAMLDFAVDITESPGRVTDGDVQELRDAGFSREEVWDITSVVAFFNLSNRLASVADMRPNDEFYAMARGD